Protein AF-F7PMN8-F1 (afdb_monomer_lite)

Secondary structure (DSSP, 8-state):
--BPPPPPTT--SEETTEEEEEEEESEEEEE-TTSSEEEEEEE-TTS-EEEEEEETTSBS---EE-SS-TT--B-HHHHHHHHHHHHTT--TTT---TT--GGGGSPPTTEEEEEEEE-SSEEEEEEEETTS-TTS-EEEEEEE-SS-TT--EEEEE-S-TTS-PPEEEE-PPTT--HHHHHHHHHHHHHHHHH-GGGGT----S---HHHHHSSSPPPPPPPP--------PPP-

Structure (mmCIF, N/CA/C/O backbone):
data_AF-F7PMN8-F1
#
_entry.id   AF-F7PMN8-F1
#
loop_
_atom_site.group_PDB
_atom_site.id
_atom_site.type_symbol
_atom_site.label_atom_id
_atom_site.label_alt_id
_atom_site.label_comp_id
_atom_site.label_asym_id
_atom_site.label_entity_id
_atom_site.label_seq_id
_atom_site.pdbx_PDB_ins_code
_atom_site.Cartn_x
_atom_site.Cartn_y
_atom_site.Cartn_z
_atom_site.occupancy
_atom_site.B_iso_or_equiv
_atom_site.auth_seq_id
_atom_site.auth_comp_id
_atom_site.auth_asym_id
_atom_site.auth_atom_id
_atom_site.pdbx_PDB_model_num
ATOM 1 N N . MET A 1 1 ? 2.999 -7.582 20.200 1.00 51.78 1 MET A N 1
ATOM 2 C CA . MET A 1 1 ? 2.271 -8.620 19.439 1.00 51.78 1 MET A CA 1
ATOM 3 C C . MET A 1 1 ? 0.820 -8.474 19.858 1.00 51.78 1 MET A C 1
ATOM 5 O O . MET A 1 1 ? 0.599 -8.457 21.060 1.00 51.78 1 MET A O 1
ATOM 9 N N . GLY A 1 2 ? -0.096 -8.203 18.925 1.00 63.88 2 GLY A N 1
ATOM 10 C CA . GLY A 1 2 ? -1.520 -8.060 19.254 1.00 63.88 2 GLY A CA 1
ATOM 11 C C . GLY A 1 2 ? -2.169 -9.431 19.427 1.00 63.88 2 GLY A C 1
ATOM 12 O O . GLY A 1 2 ? -1.714 -10.390 18.800 1.00 63.88 2 GLY A O 1
ATOM 13 N N . ILE A 1 3 ? -3.178 -9.517 20.287 1.00 78.00 3 ILE A N 1
ATOM 14 C CA . ILE A 1 3 ? -4.014 -10.708 20.469 1.00 78.00 3 ILE A CA 1
ATOM 15 C C . ILE A 1 3 ? -5.422 -10.434 19.931 1.00 78.00 3 ILE A C 1
ATOM 17 O O . ILE A 1 3 ? -5.848 -9.280 19.840 1.00 78.00 3 ILE A O 1
ATOM 21 N N . THR A 1 4 ? -6.132 -11.494 19.547 1.00 82.44 4 THR A N 1
ATOM 22 C CA . THR A 1 4 ? -7.543 -11.409 19.157 1.00 82.44 4 THR A CA 1
ATOM 23 C C . THR A 1 4 ? -8.375 -11.064 20.396 1.00 82.44 4 THR A C 1
ATOM 25 O O . THR A 1 4 ? -8.345 -11.839 21.356 1.00 82.44 4 THR A O 1
ATOM 28 N N . PRO A 1 5 ? -9.085 -9.924 20.416 1.00 83.69 5 PRO A N 1
ATOM 29 C CA . PRO A 1 5 ? -9.902 -9.549 21.562 1.00 83.69 5 PRO A CA 1
ATOM 30 C C . PRO A 1 5 ? -11.183 -10.383 21.653 1.00 83.69 5 PRO A C 1
ATOM 32 O O . PRO A 1 5 ? -11.647 -10.946 20.659 1.00 83.69 5 PRO A O 1
ATOM 35 N N . GLU A 1 6 ? -11.798 -10.406 22.837 1.00 86.62 6 GLU A N 1
ATOM 36 C CA . GLU A 1 6 ? -13.203 -10.803 22.958 1.00 86.62 6 GLU A CA 1
ATOM 37 C C . GLU A 1 6 ? -14.082 -9.764 22.248 1.00 86.62 6 GLU A C 1
ATOM 39 O O . GLU A 1 6 ? -13.878 -8.563 22.402 1.00 86.62 6 GLU A O 1
ATOM 44 N N . LEU A 1 7 ? -15.040 -10.210 21.432 1.00 87.44 7 LEU A N 1
ATOM 45 C CA . LEU A 1 7 ? -15.885 -9.296 20.662 1.00 87.44 7 LEU A CA 1
ATOM 46 C C . LEU A 1 7 ? -16.913 -8.612 21.582 1.00 87.44 7 LEU A C 1
ATOM 48 O O . LEU A 1 7 ? -17.674 -9.327 22.242 1.00 87.44 7 LEU A O 1
ATOM 52 N N . PRO A 1 8 ? -17.011 -7.268 21.583 1.00 88.19 8 PRO A N 1
ATOM 53 C CA . PRO A 1 8 ? -18.080 -6.560 22.275 1.00 88.19 8 PRO A CA 1
ATOM 54 C C . PRO A 1 8 ? -19.470 -6.991 21.792 1.00 88.19 8 PRO A C 1
ATOM 56 O O . PRO A 1 8 ? -19.673 -7.349 20.621 1.00 88.19 8 PRO A O 1
ATOM 59 N N . GLU A 1 9 ? -20.458 -6.930 22.685 1.00 88.31 9 GLU A N 1
ATOM 60 C CA . GLU A 1 9 ? -21.844 -7.228 22.329 1.00 88.31 9 GLU A CA 1
ATOM 61 C C . GLU A 1 9 ? -22.340 -6.265 21.236 1.00 88.31 9 GLU A C 1
ATOM 63 O O . GLU A 1 9 ? -22.118 -5.058 21.288 1.00 88.31 9 GLU A O 1
ATOM 68 N N . GLY A 1 10 ? -23.020 -6.801 20.219 1.00 87.25 10 GLY A N 1
ATOM 69 C CA . GLY A 1 10 ? -23.523 -5.998 19.101 1.00 87.25 10 GLY A CA 1
ATOM 70 C C . GLY A 1 10 ? -22.489 -5.677 18.018 1.00 87.25 10 GLY A C 1
ATOM 71 O O . GLY A 1 10 ? -22.802 -4.903 17.112 1.00 87.25 10 GLY A O 1
ATOM 72 N N . THR A 1 11 ? -21.298 -6.290 18.060 1.00 90.69 11 THR A N 1
ATOM 73 C CA . THR A 1 11 ? -20.305 -6.196 16.978 1.00 90.69 11 THR A CA 1
ATOM 74 C C . THR A 1 11 ? -20.947 -6.540 15.619 1.00 90.69 11 THR A C 1
ATOM 76 O O . THR A 1 11 ? -21.466 -7.650 15.438 1.00 90.69 11 THR A O 1
ATOM 79 N N . PRO A 1 12 ? -20.948 -5.607 14.648 1.00 94.25 12 PRO A N 1
ATOM 80 C CA . PRO A 1 12 ? -21.628 -5.810 13.376 1.00 94.25 12 PRO A CA 1
ATOM 81 C C . PRO A 1 12 ? -20.874 -6.810 12.498 1.00 94.25 12 PRO A C 1
ATOM 83 O O . PRO A 1 12 ? -19.664 -6.706 12.320 1.00 94.25 12 PRO A O 1
ATOM 86 N N . HIS A 1 13 ? -21.608 -7.743 11.889 1.00 94.50 13 HIS A N 1
ATOM 87 C CA . HIS A 1 13 ? -21.035 -8.675 10.911 1.00 94.50 13 HIS A CA 1
ATOM 88 C C . HIS A 1 13 ? -20.749 -8.010 9.558 1.00 94.50 13 HIS A C 1
ATOM 90 O O . HIS A 1 13 ? -19.922 -8.499 8.800 1.00 94.50 13 HIS A O 1
ATOM 96 N N . GLU A 1 14 ? -21.412 -6.895 9.257 1.00 95.94 14 GLU A N 1
ATOM 97 C CA . GLU A 1 14 ? -21.221 -6.140 8.023 1.00 95.94 14 GLU A CA 1
ATOM 98 C C . GLU A 1 14 ? -21.335 -4.640 8.311 1.00 95.94 14 GLU A C 1
ATOM 100 O O . GLU A 1 14 ? -22.211 -4.205 9.068 1.00 95.94 14 GLU A O 1
ATOM 105 N N . VAL A 1 15 ? -20.452 -3.841 7.714 1.00 96.44 15 VAL A N 1
ATOM 106 C CA . VAL A 1 15 ? -20.464 -2.378 7.816 1.00 96.44 15 VAL A CA 1
ATOM 107 C C . VAL A 1 15 ? -20.091 -1.807 6.458 1.00 96.44 15 VAL A C 1
ATOM 109 O O . VAL A 1 15 ? -18.943 -1.910 6.084 1.00 96.44 15 VAL A O 1
ATOM 112 N N . GLY A 1 16 ? -21.011 -1.188 5.714 1.00 91.69 16 GLY A N 1
ATOM 113 C CA . GLY A 1 16 ? -20.658 -0.379 4.532 1.00 91.69 16 GLY A CA 1
ATOM 114 C C . GLY A 1 16 ? -19.785 -1.075 3.471 1.00 91.69 16 GLY A C 1
ATOM 115 O O . GLY A 1 16 ? -18.852 -0.453 2.977 1.00 91.69 16 GLY A O 1
ATOM 116 N N . GLY A 1 17 ? -20.055 -2.347 3.152 1.00 93.69 17 GLY A N 1
ATOM 117 C CA . GLY A 1 17 ? -19.249 -3.147 2.211 1.00 93.69 17 GLY A CA 1
ATOM 118 C C . GLY A 1 17 ? -18.074 -3.897 2.851 1.00 93.69 17 GLY A C 1
ATOM 119 O O . GLY A 1 17 ? -17.397 -4.670 2.183 1.00 93.69 17 GLY A O 1
ATOM 120 N N . TRP A 1 18 ? -17.840 -3.709 4.149 1.00 96.62 18 TRP A N 1
ATOM 121 C CA . TRP A 1 18 ? -16.859 -4.459 4.925 1.00 96.62 18 TRP A CA 1
ATOM 122 C C . TRP A 1 18 ? -17.524 -5.660 5.602 1.00 96.62 18 TRP A C 1
ATOM 124 O O . TRP A 1 18 ? -18.511 -5.492 6.321 1.00 96.62 18 TRP A O 1
ATOM 134 N N . SER A 1 19 ? -16.966 -6.856 5.426 1.00 96.31 19 SER A N 1
ATOM 135 C CA . SER A 1 19 ? -17.491 -8.112 5.979 1.00 96.31 19 SER A CA 1
ATOM 136 C C . SER A 1 19 ? -16.603 -8.645 7.097 1.00 96.31 19 SER A C 1
ATOM 138 O O . SER A 1 19 ? -15.397 -8.798 6.909 1.00 96.31 19 SER A O 1
ATOM 140 N N . PHE A 1 20 ? -17.194 -8.939 8.254 1.00 94.31 20 PHE A N 1
ATOM 141 C CA . PHE A 1 20 ? -16.493 -9.495 9.409 1.00 94.31 20 PHE A CA 1
ATOM 142 C C . PHE A 1 20 ? -16.024 -10.925 9.134 1.00 94.31 20 PHE A C 1
ATOM 144 O O . PHE A 1 20 ? -16.803 -11.757 8.663 1.00 94.31 20 PHE A O 1
ATOM 151 N N . ASP A 1 21 ? -14.775 -11.219 9.482 1.00 91.25 21 ASP A N 1
ATOM 152 C CA . ASP A 1 21 ? -14.231 -12.571 9.465 1.00 91.25 21 ASP A CA 1
ATOM 153 C C . ASP A 1 21 ? -14.143 -13.116 10.899 1.00 91.25 21 ASP A C 1
ATOM 155 O O . ASP A 1 21 ? -13.363 -12.598 11.705 1.00 91.25 21 ASP A O 1
ATOM 159 N N . PRO A 1 22 ? -14.949 -14.135 11.250 1.00 80.69 22 PRO A N 1
ATOM 160 C CA . PRO A 1 22 ? -14.934 -14.722 12.582 1.00 80.69 22 PRO A CA 1
ATOM 161 C C . PRO A 1 22 ? -13.750 -15.671 12.803 1.00 80.69 22 PRO A C 1
ATOM 163 O O . PRO A 1 22 ? -13.545 -16.118 13.936 1.00 80.69 22 PRO A O 1
ATOM 166 N N . GLU A 1 23 ? -12.998 -16.035 11.758 1.00 80.25 23 GLU A N 1
ATOM 167 C CA . GLU A 1 23 ? -11.806 -16.858 11.930 1.00 80.25 23 GLU A CA 1
ATOM 168 C C . GLU A 1 23 ? -10.679 -16.037 12.576 1.00 80.25 23 GLU A C 1
ATOM 170 O O . GLU A 1 23 ? -10.496 -14.860 12.258 1.00 80.25 23 GLU A O 1
ATOM 175 N N . PRO A 1 24 ? -9.905 -16.632 13.502 1.00 60.66 24 PRO A N 1
ATOM 176 C CA . PRO A 1 24 ? -8.900 -15.900 14.254 1.00 60.66 24 PRO A CA 1
ATOM 177 C C . PRO A 1 24 ? -7.745 -15.470 13.345 1.00 60.66 24 PRO A C 1
ATOM 179 O O . PRO A 1 24 ? -6.764 -16.187 13.143 1.00 60.66 24 PRO A O 1
ATOM 182 N N . TYR A 1 25 ? -7.839 -14.242 12.849 1.00 66.31 25 TYR A N 1
ATOM 183 C CA . TYR A 1 25 ? -6.681 -13.404 12.588 1.00 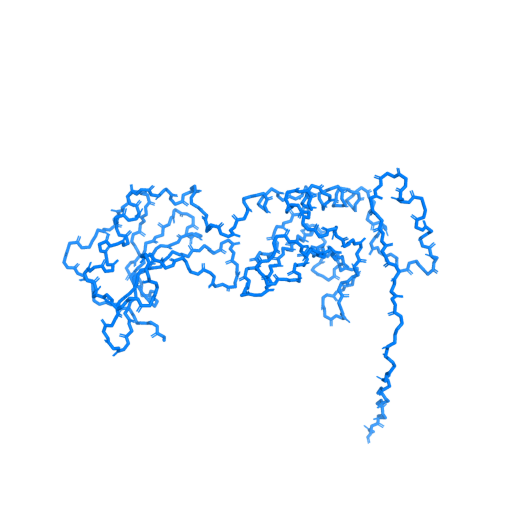66.31 25 TYR A CA 1
ATOM 184 C C . TYR A 1 25 ? -6.147 -12.915 13.944 1.00 66.31 25 TYR A C 1
ATOM 186 O O . TYR A 1 25 ? -6.864 -12.977 14.942 1.00 66.31 25 TYR A O 1
ATOM 194 N N . ASN A 1 26 ? -4.908 -12.427 14.037 1.00 77.88 26 ASN A N 1
ATOM 195 C CA . ASN A 1 26 ? -4.363 -11.858 15.285 1.00 77.88 26 ASN A CA 1
ATOM 196 C C . ASN A 1 26 ? -5.072 -10.539 15.695 1.00 77.88 26 ASN A C 1
ATOM 198 O O . ASN A 1 26 ? -4.393 -9.605 16.081 1.00 77.88 26 ASN A O 1
ATOM 202 N N . GLY A 1 27 ? -6.393 -10.427 15.559 1.00 86.06 27 GLY A N 1
ATOM 203 C CA . GLY A 1 27 ? -7.263 -9.274 15.770 1.00 86.06 27 GLY A CA 1
ATOM 204 C C . GLY A 1 27 ? -8.681 -9.602 15.271 1.00 86.06 27 GLY A C 1
ATOM 205 O O . GLY A 1 27 ? -8.873 -10.582 14.551 1.00 86.06 27 GLY A O 1
ATOM 206 N N . ALA A 1 28 ? -9.669 -8.794 15.644 1.00 91.44 28 ALA A N 1
ATOM 207 C CA . ALA A 1 28 ? -11.029 -8.867 15.108 1.00 91.44 28 ALA A CA 1
ATOM 208 C C . ALA A 1 28 ? -11.094 -8.056 13.806 1.00 91.44 28 ALA A C 1
ATOM 210 O O . ALA A 1 28 ? -10.846 -6.851 13.847 1.00 91.44 28 ALA A O 1
ATOM 211 N N . ALA A 1 29 ? -11.367 -8.696 12.666 1.00 93.38 29 ALA A N 1
ATOM 212 C CA . ALA A 1 29 ? -11.134 -8.097 11.352 1.00 93.38 29 ALA A CA 1
ATOM 213 C C . ALA A 1 29 ? -12.376 -8.070 10.453 1.00 93.38 29 ALA A C 1
ATOM 215 O O . ALA A 1 29 ? -13.156 -9.019 10.408 1.00 93.38 29 ALA A O 1
ATOM 216 N N . TRP A 1 30 ? -12.501 -6.995 9.678 1.00 95.25 30 TRP A N 1
ATOM 217 C CA . TRP A 1 30 ? -13.425 -6.863 8.560 1.00 95.25 30 TRP A CA 1
ATOM 218 C C . TRP A 1 30 ? -12.644 -6.666 7.273 1.00 95.25 30 TRP A C 1
ATOM 220 O O . TRP A 1 30 ? -11.657 -5.931 7.252 1.00 95.25 30 TRP A O 1
ATOM 230 N N . PHE A 1 31 ? -13.117 -7.270 6.193 1.00 94.75 31 PHE A N 1
ATOM 231 C CA . PHE A 1 31 ? -12.465 -7.263 4.891 1.00 94.75 31 PHE A CA 1
ATOM 232 C C . PHE A 1 31 ? -13.364 -6.633 3.832 1.00 94.75 31 PHE A C 1
ATOM 234 O O . PHE A 1 31 ? -14.584 -6.784 3.884 1.00 94.75 31 PHE A O 1
ATOM 241 N N . GLY A 1 32 ? -12.749 -5.969 2.855 1.00 93.75 32 GLY A N 1
ATOM 242 C CA . GLY A 1 32 ? -13.411 -5.716 1.575 1.00 93.75 32 GLY A CA 1
ATOM 243 C C . GLY A 1 32 ? -13.620 -7.014 0.787 1.00 93.75 32 GLY A C 1
ATOM 244 O O . GLY A 1 32 ? -13.016 -8.042 1.105 1.00 93.75 32 GLY A O 1
ATOM 245 N N . ASP A 1 33 ? -14.428 -6.960 -0.271 1.00 91.56 33 ASP A N 1
ATOM 246 C CA . ASP A 1 33 ? -14.829 -8.134 -1.066 1.00 91.56 33 ASP A CA 1
ATOM 247 C C . ASP A 1 33 ? -13.652 -8.957 -1.612 1.00 91.56 33 ASP A C 1
ATOM 249 O O . ASP A 1 33 ? -13.671 -10.188 -1.595 1.00 91.56 33 ASP A O 1
ATOM 253 N N . ASP A 1 34 ? -12.593 -8.288 -2.070 1.00 87.94 34 ASP A N 1
ATOM 254 C CA . ASP A 1 34 ? -11.389 -8.943 -2.593 1.00 87.94 34 ASP A CA 1
ATOM 255 C C . ASP A 1 34 ? -10.366 -9.323 -1.508 1.00 87.94 34 ASP A C 1
ATOM 257 O O . ASP A 1 34 ? -9.311 -9.880 -1.820 1.00 87.94 34 ASP A O 1
ATOM 261 N N . ARG A 1 35 ? -10.681 -9.012 -0.243 1.00 89.44 35 ARG A N 1
ATOM 262 C CA . ARG A 1 35 ? -9.867 -9.216 0.963 1.00 89.44 35 ARG A CA 1
ATOM 263 C C . ARG A 1 35 ? -8.495 -8.542 0.959 1.00 89.44 35 ARG A C 1
ATOM 265 O O . ARG A 1 35 ? -7.713 -8.773 1.876 1.00 89.44 35 ARG A O 1
ATOM 272 N N . ARG A 1 36 ? -8.203 -7.673 -0.014 1.00 86.62 36 ARG A N 1
ATOM 273 C CA . ARG A 1 36 ? -6.921 -6.955 -0.100 1.00 86.62 36 ARG A CA 1
ATOM 274 C C . ARG A 1 36 ? -6.862 -5.747 0.823 1.00 86.62 36 ARG A C 1
ATOM 276 O O . ARG A 1 36 ? -5.783 -5.214 1.050 1.00 86.62 36 ARG A O 1
ATOM 283 N N . VAL A 1 37 ? -7.997 -5.301 1.346 1.00 89.75 37 VAL A N 1
ATOM 284 C CA . VAL A 1 37 ? -8.071 -4.281 2.391 1.00 89.75 37 VAL A CA 1
ATOM 285 C C . VAL A 1 37 ? -8.820 -4.834 3.591 1.00 89.75 37 VAL A C 1
ATOM 287 O O . VAL A 1 37 ? -9.796 -5.574 3.440 1.00 89.75 37 VAL A O 1
ATOM 290 N N . SER A 1 38 ? -8.373 -4.465 4.788 1.00 92.25 38 SER A N 1
ATOM 291 C CA . SER A 1 38 ? -9.045 -4.872 6.021 1.00 92.25 38 SER A CA 1
ATOM 292 C C . SER A 1 38 ? -8.960 -3.803 7.095 1.00 92.25 38 SER A C 1
ATOM 294 O O . SER A 1 38 ? -7.936 -3.129 7.205 1.00 92.25 38 SER A O 1
ATOM 296 N N . VAL A 1 39 ? -9.986 -3.702 7.929 1.00 93.50 39 VAL A N 1
ATOM 297 C CA . VAL A 1 39 ? -9.927 -2.996 9.211 1.00 93.50 39 VAL A CA 1
ATOM 298 C C . VAL A 1 39 ? -9.861 -4.050 10.300 1.00 93.50 39 VAL A C 1
ATOM 300 O O . VAL A 1 39 ? -10.705 -4.938 10.328 1.00 93.50 39 VAL A O 1
ATOM 303 N N . ALA A 1 40 ? -8.885 -3.974 11.198 1.00 92.38 40 ALA A N 1
ATOM 304 C CA . ALA A 1 40 ? -8.791 -4.900 12.315 1.00 92.38 40 ALA A CA 1
ATOM 305 C C . ALA A 1 40 ? -8.555 -4.185 13.644 1.00 92.38 40 ALA A C 1
ATOM 307 O O . ALA A 1 40 ? -7.789 -3.221 13.727 1.00 92.38 40 ALA A O 1
ATOM 308 N N . VAL A 1 41 ? -9.221 -4.687 14.678 1.00 91.94 41 VAL A N 1
ATOM 309 C CA . VAL A 1 41 ? -9.079 -4.258 16.067 1.00 91.94 41 VAL A CA 1
ATOM 310 C C . VAL A 1 41 ? -8.223 -5.272 16.810 1.00 91.94 41 VAL A C 1
ATOM 312 O O . VAL A 1 41 ? -8.419 -6.482 16.703 1.00 91.94 41 VAL A O 1
ATOM 315 N N . PHE A 1 42 ? -7.263 -4.764 17.567 1.00 89.88 42 PHE A N 1
ATOM 316 C CA . PHE A 1 42 ? -6.305 -5.549 18.330 1.00 89.88 42 PHE A CA 1
ATOM 317 C C . PHE A 1 42 ? -6.327 -5.088 19.775 1.00 89.88 42 PHE A C 1
ATOM 319 O O . PHE A 1 42 ? -6.555 -3.906 20.031 1.00 89.88 42 PHE A O 1
ATOM 326 N N . THR A 1 43 ? -5.966 -5.989 20.680 1.00 88.81 43 THR A N 1
ATOM 327 C CA . THR A 1 43 ? -5.546 -5.624 22.034 1.00 88.81 43 THR A CA 1
ATOM 328 C C . THR A 1 43 ? -4.092 -6.013 22.262 1.00 88.81 43 THR A C 1
ATOM 330 O O . THR A 1 43 ? -3.570 -6.967 21.666 1.00 88.81 43 THR A O 1
ATOM 333 N N . SER A 1 44 ? -3.398 -5.242 23.087 1.00 83.81 44 SER A N 1
ATOM 334 C CA . SER A 1 44 ? -2.097 -5.593 23.648 1.00 83.81 44 SER A CA 1
ATOM 335 C C . SER A 1 44 ? -2.248 -6.261 25.014 1.00 83.81 44 SER A C 1
ATOM 337 O O . SER A 1 44 ? -3.337 -6.410 25.553 1.00 83.81 44 SER A O 1
ATOM 339 N N . LEU A 1 45 ? -1.121 -6.731 25.554 1.00 82.81 45 LEU A N 1
ATOM 340 C CA . LEU A 1 45 ? -1.066 -7.446 26.833 1.00 82.81 45 LEU A CA 1
ATOM 341 C C . LEU A 1 45 ? -1.327 -6.551 28.055 1.00 82.81 45 LEU A C 1
ATOM 343 O O . LEU A 1 45 ? -1.467 -7.066 29.158 1.00 82.81 45 LEU A O 1
ATOM 347 N N . ASP A 1 46 ? -1.313 -5.236 27.867 1.00 83.88 46 ASP A N 1
ATOM 348 C CA . ASP A 1 46 ? -1.605 -4.205 28.866 1.00 83.88 46 ASP A CA 1
ATOM 349 C C . ASP A 1 46 ? -3.043 -3.672 28.741 1.00 83.88 46 ASP A C 1
ATOM 351 O O . ASP A 1 46 ? -3.337 -2.590 29.236 1.00 83.88 46 ASP A O 1
ATOM 355 N N . ASP A 1 47 ? -3.921 -4.424 28.068 1.00 81.62 47 ASP A N 1
ATOM 356 C CA . ASP A 1 47 ? -5.328 -4.094 27.809 1.00 81.62 47 ASP A CA 1
ATOM 357 C C . ASP A 1 47 ? -5.559 -2.823 26.970 1.00 81.62 47 ASP A C 1
ATOM 359 O O . ASP A 1 47 ? -6.700 -2.396 26.792 1.00 81.62 47 ASP A O 1
ATOM 363 N N . THR A 1 48 ? -4.507 -2.256 26.369 1.00 86.69 48 THR A N 1
ATOM 364 C CA . THR A 1 48 ? -4.667 -1.192 25.372 1.00 86.69 48 THR A CA 1
ATOM 365 C C . THR A 1 48 ? -5.200 -1.780 24.069 1.00 86.69 48 THR A C 1
ATOM 367 O O . THR A 1 48 ? -4.745 -2.831 23.608 1.00 86.69 48 THR A O 1
ATOM 370 N N . ALA A 1 49 ? -6.152 -1.102 23.438 1.00 90.19 49 ALA A N 1
ATOM 371 C CA . ALA A 1 49 ? -6.692 -1.495 22.148 1.00 90.19 49 ALA A CA 1
ATOM 372 C C . ALA A 1 49 ? -6.306 -0.507 21.045 1.00 90.19 49 ALA A C 1
ATOM 374 O O . ALA A 1 49 ? -5.979 0.649 21.289 1.00 90.19 49 ALA A O 1
ATOM 375 N N . PHE A 1 50 ? -6.336 -0.962 19.796 1.00 89.44 50 PHE A N 1
ATOM 376 C CA . PHE A 1 50 ? -6.190 -0.083 18.638 1.00 89.44 50 PHE A CA 1
ATOM 377 C C . PHE A 1 50 ? -6.877 -0.676 17.415 1.00 89.44 50 PHE A C 1
ATOM 379 O O . PHE A 1 50 ? -6.853 -1.888 17.191 1.00 89.44 50 PHE A O 1
ATOM 386 N N . ALA A 1 51 ? -7.435 0.198 16.581 1.00 91.06 51 ALA A N 1
ATOM 387 C CA . ALA A 1 51 ? -7.973 -0.165 15.279 1.00 91.06 51 ALA A CA 1
ATOM 388 C C . ALA A 1 51 ? -7.000 0.252 14.170 1.00 91.06 51 ALA A C 1
ATOM 390 O O . ALA A 1 51 ? -6.418 1.340 14.197 1.00 91.06 51 ALA A O 1
ATOM 391 N N . LYS A 1 52 ? -6.793 -0.634 13.197 1.00 90.38 52 LYS A N 1
ATOM 392 C CA . LYS A 1 52 ? -5.840 -0.459 12.099 1.00 90.38 52 LYS A CA 1
ATOM 393 C C . LYS A 1 52 ? -6.476 -0.809 10.769 1.00 90.38 52 LYS A C 1
ATOM 395 O O . LYS A 1 52 ? -7.174 -1.811 10.675 1.00 90.38 52 LYS A O 1
ATOM 400 N N . VAL A 1 53 ? -6.153 -0.039 9.738 1.00 90.25 53 VAL A N 1
ATOM 401 C CA . VAL A 1 53 ? -6.470 -0.370 8.347 1.00 90.25 53 VAL A CA 1
ATOM 402 C C . VAL A 1 53 ? -5.227 -0.938 7.668 1.00 90.25 53 VAL A C 1
ATOM 404 O O . VAL A 1 53 ? -4.138 -0.368 7.778 1.00 90.25 53 VAL A O 1
ATOM 407 N N . PHE A 1 54 ? -5.394 -2.058 6.975 1.00 87.12 54 PHE A N 1
ATOM 408 C CA . PHE A 1 54 ? -4.369 -2.759 6.210 1.00 87.12 54 PHE A CA 1
ATOM 409 C C . PHE A 1 54 ? -4.694 -2.682 4.722 1.00 87.12 54 PHE A C 1
ATOM 411 O O . PHE A 1 54 ? -5.856 -2.782 4.332 1.00 87.12 54 PHE A O 1
ATOM 418 N N . ASP A 1 55 ? -3.647 -2.541 3.911 1.00 86.50 55 ASP A N 1
ATOM 419 C CA . ASP A 1 55 ? -3.702 -2.574 2.451 1.00 86.50 55 ASP A CA 1
ATOM 420 C C . ASP A 1 55 ? -2.700 -3.616 1.938 1.00 86.50 55 ASP A C 1
ATOM 422 O O . ASP A 1 55 ? -1.511 -3.335 1.791 1.00 86.50 55 ASP A O 1
ATOM 426 N N . GLU A 1 56 ? -3.156 -4.840 1.688 1.00 81.56 56 GLU A N 1
ATOM 427 C CA . GLU A 1 56 ? -2.319 -5.946 1.211 1.00 81.56 56 GLU A CA 1
ATOM 428 C C . GLU A 1 56 ? -1.825 -5.755 -0.227 1.00 81.56 56 GLU A C 1
ATOM 430 O O . GLU A 1 56 ? -0.904 -6.452 -0.660 1.00 81.56 56 GLU A O 1
ATOM 435 N N . ARG A 1 57 ? -2.353 -4.769 -0.968 1.00 80.12 57 ARG A N 1
ATOM 436 C CA . ARG A 1 57 ? -1.765 -4.372 -2.260 1.00 80.12 57 ARG A CA 1
ATOM 437 C C . ARG A 1 57 ? -0.360 -3.791 -2.072 1.00 80.12 57 ARG A C 1
ATOM 439 O O . ARG A 1 57 ? 0.376 -3.651 -3.051 1.00 80.12 57 ARG A O 1
ATOM 446 N N . VAL A 1 58 ? 0.012 -3.450 -0.833 1.00 77.25 58 VAL A N 1
ATOM 447 C CA . VAL A 1 58 ? 1.271 -2.803 -0.480 1.00 77.25 58 VAL A CA 1
ATOM 448 C C . VAL A 1 58 ? 1.944 -3.509 0.700 1.00 77.25 58 VAL A C 1
ATOM 450 O O . VAL A 1 58 ? 1.473 -3.550 1.830 1.00 77.25 58 VAL A O 1
ATOM 453 N N . SER A 1 59 ? 3.120 -4.057 0.438 1.00 71.25 59 SER A N 1
ATOM 454 C CA . SER A 1 59 ? 3.989 -4.699 1.424 1.00 71.25 59 SER A CA 1
ATOM 455 C C . SER A 1 59 ? 4.794 -3.684 2.253 1.00 71.25 59 SER A C 1
ATOM 457 O O . SER A 1 59 ? 4.968 -2.533 1.859 1.00 71.25 59 SER A O 1
ATOM 459 N N . GLY A 1 60 ? 5.328 -4.109 3.402 1.00 60.06 60 GLY A N 1
ATOM 460 C CA . GLY A 1 60 ? 6.173 -3.262 4.263 1.00 60.06 60 GLY A CA 1
ATOM 461 C C . GLY A 1 60 ? 5.463 -2.648 5.474 1.00 60.06 60 GLY A C 1
ATOM 462 O O . GLY A 1 60 ? 6.099 -1.964 6.273 1.00 60.06 60 GLY A O 1
ATOM 463 N N . GLY A 1 61 ? 4.188 -2.994 5.683 1.00 56.66 61 GLY A N 1
ATOM 464 C CA . GLY A 1 61 ? 3.547 -2.873 6.992 1.00 56.66 61 GLY A CA 1
ATOM 465 C C . GLY A 1 61 ? 3.115 -1.460 7.367 1.00 56.66 61 GLY A C 1
ATOM 466 O O . GLY A 1 61 ? 3.223 -1.085 8.532 1.00 56.66 61 GLY A O 1
ATOM 467 N N . TYR A 1 62 ? 2.592 -0.683 6.418 1.00 58.97 62 TYR A N 1
ATOM 468 C CA . TYR A 1 62 ? 1.879 0.537 6.784 1.00 58.97 62 TYR A CA 1
ATOM 469 C C . TYR A 1 62 ? 0.437 0.232 7.130 1.00 58.97 62 TYR A C 1
ATOM 471 O O . TYR A 1 62 ? -0.462 0.246 6.295 1.00 58.97 62 TYR A O 1
ATOM 479 N N . THR A 1 63 ? 0.255 -0.051 8.411 1.00 72.00 63 THR A N 1
ATOM 480 C CA . THR A 1 63 ? -1.044 -0.000 9.057 1.00 72.00 63 THR A CA 1
ATOM 481 C C . THR A 1 63 ? -1.416 1.459 9.271 1.00 72.00 63 THR A C 1
ATOM 483 O O . THR A 1 63 ? -0.652 2.191 9.906 1.00 72.00 63 THR A O 1
ATOM 486 N N . TYR A 1 64 ? -2.578 1.882 8.787 1.00 76.69 64 TYR A N 1
ATOM 487 C CA . TYR A 1 64 ? -3.136 3.176 9.161 1.00 76.69 64 TYR A CA 1
ATOM 488 C C . TYR A 1 64 ? -3.825 3.014 10.517 1.00 76.69 64 TYR A C 1
ATOM 490 O O . TYR A 1 64 ? -4.833 2.316 10.612 1.00 76.69 64 TYR A O 1
ATOM 498 N N . ILE A 1 65 ? -3.242 3.578 11.576 1.00 81.38 65 ILE A N 1
ATOM 499 C CA . ILE A 1 65 ? -3.853 3.556 12.911 1.00 81.38 65 ILE A CA 1
ATOM 500 C C . ILE A 1 65 ? -5.017 4.546 12.906 1.00 81.38 65 ILE A C 1
ATOM 502 O O . ILE A 1 65 ? -4.849 5.701 12.518 1.00 81.38 65 ILE A O 1
ATOM 506 N N . LEU A 1 66 ? -6.195 4.080 13.312 1.00 81.81 66 LEU A N 1
ATOM 507 C CA . LEU A 1 66 ? -7.388 4.908 13.410 1.00 81.81 66 LEU A CA 1
ATOM 508 C C . LEU A 1 66 ? -7.362 5.704 14.717 1.00 81.81 66 LEU A C 1
ATOM 510 O O . LEU A 1 66 ? -7.427 5.128 15.801 1.00 81.81 66 LEU A O 1
ATOM 514 N N . GLY A 1 67 ? -7.291 7.029 14.607 1.00 73.06 67 GLY A N 1
ATOM 515 C CA . GLY A 1 67 ? -7.235 7.948 15.744 1.00 73.06 67 GLY A CA 1
ATOM 516 C C . GLY A 1 67 ? -6.408 9.191 15.426 1.00 73.06 67 GLY A C 1
ATOM 517 O O . GLY A 1 67 ? -5.709 9.235 14.416 1.00 73.06 67 GLY A O 1
ATOM 518 N N . GLU A 1 68 ? -6.511 10.214 16.273 1.00 64.44 68 GLU A N 1
ATOM 519 C CA . GLU A 1 68 ? -5.723 11.447 16.126 1.00 64.44 68 GLU A CA 1
ATOM 520 C C . GLU A 1 68 ? -4.295 11.286 16.664 1.00 64.44 68 GLU A C 1
ATOM 522 O O . GLU A 1 68 ? -3.369 11.899 16.134 1.00 64.44 68 GLU A O 1
ATOM 527 N N . ASP A 1 69 ? -4.112 10.423 17.667 1.00 73.62 69 ASP A N 1
ATOM 528 C CA . ASP A 1 69 ? -2.830 10.141 18.303 1.00 73.62 69 ASP A CA 1
ATOM 529 C C . ASP A 1 69 ? -2.595 8.617 18.377 1.00 73.62 69 ASP A C 1
ATOM 531 O O . ASP A 1 69 ? -3.336 7.915 19.069 1.00 73.62 69 ASP A O 1
ATOM 535 N N . PRO A 1 70 ? -1.601 8.069 17.651 1.00 66.44 70 PRO A N 1
ATOM 536 C CA . PRO A 1 70 ? -1.287 6.641 17.677 1.00 66.44 70 PRO A CA 1
ATOM 537 C C . PRO A 1 70 ? -0.643 6.176 18.992 1.00 66.44 70 PRO A C 1
ATOM 539 O O . PRO A 1 70 ? -0.512 4.966 19.186 1.00 66.44 70 PRO A O 1
ATOM 542 N N . GLU A 1 71 ? -0.212 7.100 19.856 1.00 71.06 71 GLU A N 1
ATOM 543 C CA . GLU A 1 71 ? 0.316 6.810 21.196 1.00 71.06 71 GLU A CA 1
ATOM 544 C C . GLU A 1 71 ? -0.775 6.874 22.274 1.00 71.06 71 GLU A C 1
ATOM 546 O O . GLU A 1 71 ? -0.521 6.518 23.424 1.00 71.06 71 GLU A O 1
ATOM 551 N N . GLN A 1 72 ? -1.991 7.299 21.917 1.00 77.75 72 GLN A N 1
ATOM 552 C CA . GLN A 1 72 ? -3.104 7.333 22.851 1.00 77.75 72 GLN A CA 1
ATOM 553 C C . GLN A 1 72 ? -3.541 5.911 23.212 1.00 77.75 72 GLN A C 1
ATOM 555 O O . GLN A 1 72 ? -3.989 5.140 22.361 1.00 77.75 72 GLN A O 1
ATOM 560 N N . GLU A 1 73 ? -3.468 5.597 24.502 1.00 81.38 73 GLU A N 1
ATOM 561 C CA . GLU A 1 73 ? -4.080 4.400 25.068 1.00 81.38 73 GLU A CA 1
ATOM 562 C C . GLU A 1 73 ? -5.608 4.550 25.019 1.00 81.38 73 GLU A C 1
ATOM 564 O O . GLU A 1 73 ? -6.166 5.486 25.598 1.00 81.38 73 GLU A O 1
ATOM 569 N N . ILE A 1 74 ? -6.278 3.648 24.299 1.00 88.81 74 ILE A N 1
ATOM 570 C CA . ILE A 1 74 ? -7.742 3.579 24.219 1.00 88.81 74 ILE A CA 1
ATOM 571 C C . ILE A 1 74 ? -8.224 2.196 24.643 1.00 88.81 74 ILE A C 1
ATOM 573 O O . ILE A 1 74 ? -7.498 1.206 24.504 1.00 88.81 74 ILE A O 1
ATOM 577 N N . ASP A 1 75 ? -9.451 2.129 25.152 1.00 91.44 75 ASP A N 1
ATOM 578 C CA . ASP A 1 75 ? -10.080 0.861 25.502 1.00 91.44 75 ASP A CA 1
ATOM 579 C C . ASP A 1 75 ? -10.655 0.137 24.273 1.00 91.44 75 ASP A C 1
ATOM 581 O O . ASP A 1 75 ? -10.682 0.648 23.146 1.00 91.44 75 ASP A O 1
ATOM 585 N N . LEU A 1 76 ? -11.072 -1.111 24.493 1.00 90.94 76 LEU A N 1
ATOM 586 C CA . LEU A 1 76 ? -11.563 -1.983 23.436 1.00 90.94 76 LEU A CA 1
ATOM 587 C C . LEU A 1 76 ? -12.831 -1.449 22.767 1.00 90.94 76 LEU A C 1
ATOM 589 O O . LEU A 1 76 ? -12.917 -1.469 21.538 1.00 90.94 76 LEU A O 1
ATOM 593 N N . ASP A 1 77 ? -13.790 -0.964 23.551 1.00 91.69 77 ASP A N 1
ATOM 594 C CA . ASP A 1 77 ? -15.063 -0.467 23.030 1.00 91.69 77 ASP A CA 1
ATOM 595 C C . ASP A 1 77 ? -14.832 0.769 22.148 1.00 91.69 77 ASP A C 1
ATOM 597 O O . ASP A 1 77 ? -15.366 0.848 21.036 1.00 91.69 77 ASP A O 1
ATOM 601 N N . GLU A 1 78 ? -13.949 1.678 22.575 1.00 91.62 78 GLU A N 1
ATOM 602 C CA . GLU A 1 78 ? -13.534 2.842 21.790 1.00 91.62 78 GLU A CA 1
ATOM 603 C C . GLU A 1 78 ? -12.826 2.425 20.489 1.00 91.62 78 GLU A C 1
ATOM 605 O O . GLU A 1 78 ? -13.084 3.000 19.424 1.00 91.62 78 GLU A O 1
ATOM 610 N N . ALA A 1 79 ? -11.961 1.405 20.522 1.00 92.62 79 ALA A N 1
ATOM 611 C CA . ALA A 1 79 ? -11.296 0.904 19.318 1.00 92.62 79 ALA A CA 1
ATOM 612 C C . ALA A 1 79 ? -12.294 0.307 18.306 1.00 92.62 79 ALA A C 1
ATOM 614 O O . ALA A 1 79 ? -12.190 0.578 17.103 1.00 92.62 79 ALA A O 1
ATOM 615 N N . PHE A 1 80 ? -13.289 -0.455 18.775 1.00 93.69 80 PHE A N 1
ATOM 616 C CA . PHE A 1 80 ? -14.377 -0.962 17.932 1.00 93.69 80 PHE A CA 1
ATOM 617 C C . PHE A 1 80 ? -15.227 0.176 17.358 1.00 93.69 80 PHE A C 1
ATOM 619 O O . PHE A 1 80 ? -15.497 0.185 16.153 1.00 93.69 80 PHE A O 1
ATOM 626 N N . GLU A 1 81 ? -15.608 1.161 18.175 1.00 93.62 81 GLU A N 1
ATOM 627 C CA . GLU A 1 81 ? -16.376 2.322 17.718 1.00 93.62 81 GLU A CA 1
ATOM 628 C C . GLU A 1 81 ? -15.624 3.092 16.626 1.00 93.62 81 GLU A C 1
ATOM 630 O O . GLU A 1 81 ? -16.203 3.394 15.576 1.00 93.62 81 GLU A O 1
ATOM 635 N N . LYS A 1 82 ? -14.321 3.340 16.816 1.00 92.75 82 LYS A N 1
ATOM 636 C CA . LYS A 1 82 ? -13.465 3.991 15.812 1.00 92.75 82 LYS A CA 1
ATOM 637 C C . LYS A 1 82 ? -13.405 3.195 14.512 1.00 92.75 82 LYS A C 1
ATOM 639 O O . LYS A 1 82 ? -13.607 3.778 13.447 1.00 92.75 82 LYS A O 1
ATOM 644 N N . GLY A 1 83 ? -13.184 1.881 14.585 1.00 93.69 83 GLY A N 1
ATOM 645 C CA . GLY A 1 83 ? -13.170 1.001 13.412 1.00 93.69 83 GLY A CA 1
ATOM 646 C C . GLY A 1 83 ? -14.487 1.036 12.636 1.00 93.69 83 GLY A C 1
ATOM 647 O O . GLY A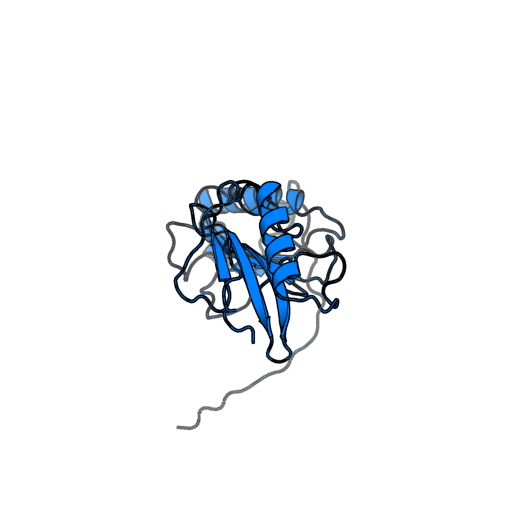 1 83 ? -14.502 1.297 11.432 1.00 93.69 83 GLY A O 1
ATOM 648 N N . VAL A 1 84 ? -15.609 0.852 13.334 1.00 94.69 84 VAL A N 1
ATOM 649 C CA . VAL A 1 84 ? -16.951 0.842 12.732 1.00 94.69 84 VAL A CA 1
ATOM 650 C C . VAL A 1 84 ? -17.331 2.211 12.166 1.00 94.69 84 VAL A C 1
ATOM 652 O O . VAL A 1 84 ? -17.885 2.292 11.069 1.00 94.69 84 VAL A O 1
ATOM 655 N N . SER A 1 85 ? -17.044 3.297 12.885 1.00 94.38 85 SER A N 1
ATOM 656 C CA . SER A 1 85 ? -17.304 4.665 12.420 1.00 94.38 85 SER A CA 1
ATOM 657 C C . SER A 1 85 ? -16.501 4.991 11.160 1.00 94.38 85 SER A C 1
ATOM 659 O O . SER A 1 85 ? -17.039 5.530 10.189 1.00 94.38 85 SER A O 1
ATOM 661 N N . TRP A 1 86 ? -15.233 4.578 11.129 1.00 94.81 86 TRP A N 1
ATOM 662 C CA . TRP A 1 86 ? -14.374 4.756 9.967 1.00 94.81 86 TRP A CA 1
ATOM 663 C C . TRP A 1 86 ? -14.896 3.984 8.746 1.00 94.81 86 TRP A C 1
ATOM 665 O O . TRP A 1 86 ? -15.070 4.583 7.684 1.00 94.81 86 TRP A O 1
ATOM 675 N N . MET A 1 87 ? -15.258 2.706 8.908 1.00 96.12 87 MET A N 1
ATOM 676 C CA . MET A 1 87 ? -15.811 1.873 7.826 1.00 96.12 87 MET A CA 1
ATOM 677 C C . MET A 1 87 ? -17.108 2.437 7.230 1.00 96.12 87 MET A C 1
ATOM 679 O O . MET A 1 87 ? -17.325 2.346 6.028 1.00 96.12 87 MET A O 1
ATOM 683 N N . LYS A 1 88 ? -17.958 3.098 8.028 1.00 95.88 88 LYS A N 1
ATOM 684 C CA . LYS A 1 88 ? -19.187 3.749 7.522 1.00 95.88 88 LYS A CA 1
ATOM 685 C C . LYS A 1 88 ? -18.925 4.889 6.535 1.00 95.88 88 LYS A C 1
ATOM 687 O O . LYS A 1 88 ? -19.845 5.297 5.831 1.00 95.88 88 LYS A O 1
ATOM 692 N N . THR A 1 89 ? -17.715 5.443 6.529 1.00 94.38 89 THR A N 1
ATOM 693 C CA . THR A 1 89 ? -17.349 6.611 5.712 1.00 94.38 89 THR A CA 1
ATOM 694 C C . THR A 1 89 ? -16.343 6.287 4.611 1.00 94.38 89 THR A C 1
ATOM 696 O O . THR A 1 89 ? -16.081 7.146 3.771 1.00 94.38 89 THR A O 1
ATOM 699 N N . HIS A 1 90 ? -15.815 5.061 4.579 1.00 94.25 90 HIS A N 1
ATOM 700 C CA . HIS A 1 90 ? -14.801 4.631 3.623 1.00 94.25 90 HIS A CA 1
ATOM 701 C C . HIS A 1 90 ? -15.249 3.356 2.922 1.00 94.25 90 HIS A C 1
ATOM 703 O O . HIS A 1 90 ? -15.477 2.334 3.557 1.00 94.25 90 HIS A O 1
ATOM 709 N N . ASP A 1 91 ? -15.340 3.428 1.601 1.00 92.94 91 ASP A N 1
ATOM 710 C CA . ASP A 1 91 ? -15.616 2.282 0.744 1.00 92.94 91 ASP A CA 1
ATOM 711 C C . ASP A 1 91 ? -14.337 1.436 0.579 1.00 92.94 91 ASP A C 1
ATOM 713 O O . ASP A 1 91 ? -13.305 1.999 0.183 1.00 92.94 91 ASP A O 1
ATOM 717 N N . PRO A 1 92 ? -14.368 0.120 0.873 1.00 92.19 92 PRO A N 1
ATOM 718 C CA . PRO A 1 92 ? -13.195 -0.739 0.739 1.00 92.19 92 PRO A CA 1
ATOM 719 C C . PRO A 1 92 ? -12.628 -0.771 -0.686 1.00 92.19 92 PRO A C 1
ATOM 721 O O . PRO A 1 92 ? -11.409 -0.843 -0.848 1.00 92.19 92 PRO A O 1
ATOM 724 N N . GLU A 1 93 ? -13.461 -0.663 -1.726 1.00 88.31 93 GLU A N 1
ATOM 725 C CA . GLU A 1 93 ? -12.987 -0.726 -3.117 1.00 88.31 93 GLU A CA 1
ATOM 726 C C . GLU A 1 93 ? -12.203 0.529 -3.524 1.00 88.31 93 GLU A C 1
ATOM 728 O O . GLU A 1 93 ? -11.276 0.469 -4.336 1.00 88.31 93 GLU A O 1
ATOM 733 N N . ASN A 1 94 ? -12.558 1.673 -2.936 1.00 87.94 94 ASN A N 1
ATOM 734 C CA . ASN A 1 94 ? -11.992 2.978 -3.276 1.00 87.94 94 ASN A CA 1
ATOM 735 C C . ASN A 1 94 ? -10.916 3.451 -2.288 1.00 87.94 94 ASN A C 1
ATOM 737 O O . ASN A 1 94 ? -10.156 4.383 -2.588 1.00 87.94 94 ASN A O 1
ATOM 741 N N . TRP A 1 95 ? -10.820 2.824 -1.115 1.00 87.62 95 TRP A N 1
ATOM 742 C CA . TRP A 1 95 ? -9.816 3.189 -0.128 1.00 87.62 95 TRP A CA 1
ATOM 743 C C . TRP A 1 95 ? -8.406 2.787 -0.570 1.00 87.62 95 TRP A C 1
ATOM 745 O O . TRP A 1 95 ? -8.188 1.748 -1.189 1.00 87.62 95 TRP A O 1
ATOM 755 N N . HIS A 1 96 ? -7.430 3.618 -0.221 1.00 83.50 96 HIS A N 1
ATOM 756 C CA . HIS A 1 96 ? -6.001 3.331 -0.286 1.00 83.50 96 HIS A CA 1
ATOM 757 C C . HIS A 1 96 ? -5.302 4.109 0.830 1.00 83.50 96 HIS A C 1
ATOM 759 O O . HIS A 1 96 ? -5.745 5.191 1.226 1.00 83.50 96 HIS A O 1
ATOM 765 N N . HIS A 1 97 ? -4.205 3.562 1.352 1.00 80.38 97 HIS A N 1
ATOM 766 C CA . HIS A 1 97 ? -3.444 4.225 2.408 1.00 80.38 97 HIS A CA 1
ATOM 767 C C . HIS A 1 97 ? -2.975 5.629 1.942 1.00 80.38 97 HIS A C 1
ATOM 769 O O . HIS A 1 97 ? -2.523 5.757 0.810 1.00 80.38 97 HIS A O 1
ATOM 775 N N . PRO A 1 98 ? -2.976 6.694 2.773 1.00 78.81 98 PRO A N 1
ATOM 776 C CA . PRO A 1 98 ? -2.631 8.060 2.326 1.00 78.81 98 PRO A CA 1
ATOM 777 C C . PRO A 1 98 ? -1.231 8.230 1.708 1.00 78.81 98 PRO A C 1
ATOM 779 O O . PRO A 1 98 ? -0.953 9.191 1.000 1.00 78.81 98 PRO A O 1
ATOM 782 N N . ARG A 1 99 ? -0.326 7.296 2.012 1.00 75.88 99 ARG A N 1
ATOM 783 C CA . ARG A 1 99 ? 1.038 7.219 1.451 1.00 75.88 99 ARG A CA 1
ATOM 784 C C . ARG A 1 99 ? 1.140 6.408 0.156 1.00 75.88 99 ARG A C 1
ATOM 786 O O . ARG A 1 99 ? 2.231 6.288 -0.399 1.00 75.88 99 ARG A O 1
ATOM 793 N N . VAL A 1 100 ? 0.039 5.809 -0.274 1.00 79.38 100 VAL A N 1
ATOM 794 C CA . VAL A 1 100 ? -0.075 5.073 -1.528 1.00 79.38 100 VAL A CA 1
ATOM 795 C C . VAL A 1 100 ? -0.467 6.058 -2.611 1.00 79.38 100 VAL A C 1
ATOM 797 O O . VAL A 1 100 ? -1.467 6.754 -2.485 1.00 79.38 100 VAL A O 1
ATOM 800 N N . ASP A 1 101 ? 0.327 6.111 -3.676 1.00 79.69 101 ASP A N 1
ATOM 801 C CA . ASP A 1 101 ? -0.038 6.846 -4.883 1.00 79.69 101 ASP A CA 1
ATOM 802 C C . ASP A 1 101 ? -0.792 5.887 -5.821 1.00 79.69 101 ASP A C 1
ATOM 804 O O . ASP A 1 101 ? -0.197 4.903 -6.283 1.00 79.69 101 ASP A O 1
ATOM 808 N N . PRO A 1 102 ? -2.080 6.136 -6.132 1.00 82.19 102 PRO A N 1
ATOM 809 C CA . PRO A 1 102 ? -2.862 5.268 -7.008 1.00 82.19 102 PRO A CA 1
ATOM 810 C C . PRO A 1 102 ? -2.252 5.077 -8.399 1.00 82.19 102 PRO A C 1
ATOM 812 O O . PRO A 1 102 ? -2.493 4.054 -9.041 1.00 82.19 102 PRO A O 1
ATOM 815 N N . ALA A 1 103 ? -1.422 6.018 -8.868 1.00 83.62 103 ALA A N 1
ATOM 816 C CA . ALA A 1 103 ? -0.757 5.902 -10.159 1.00 83.62 103 ALA A CA 1
ATOM 817 C C . ALA A 1 103 ? 0.190 4.694 -10.228 1.00 83.62 103 ALA A C 1
ATOM 819 O O . ALA A 1 103 ? 0.511 4.259 -11.330 1.00 83.62 103 ALA A O 1
ATOM 820 N N . VAL A 1 104 ? 0.625 4.129 -9.097 1.00 83.62 104 VAL A N 1
ATOM 821 C CA . VAL A 1 104 ? 1.439 2.901 -9.063 1.00 83.62 104 VAL A CA 1
ATOM 822 C C . VAL A 1 104 ? 0.671 1.687 -9.603 1.00 83.62 104 VAL A C 1
ATOM 824 O O . VAL A 1 104 ? 1.277 0.773 -10.160 1.00 83.62 104 VAL A O 1
ATOM 827 N N . PHE A 1 105 ? -0.659 1.686 -9.496 1.00 84.88 105 PHE A N 1
ATOM 828 C CA . PHE A 1 105 ? -1.504 0.596 -9.990 1.00 84.88 105 PHE A CA 1
ATOM 829 C C . PHE A 1 105 ? -1.840 0.709 -11.484 1.00 84.88 105 PHE A C 1
ATOM 831 O O . PHE A 1 105 ? -2.353 -0.243 -12.066 1.00 84.88 105 PHE A O 1
ATOM 838 N N . ASP A 1 106 ? -1.505 1.829 -12.132 1.00 87.88 106 ASP A N 1
ATOM 839 C CA . ASP A 1 106 ? -1.518 1.956 -13.595 1.00 87.88 106 ASP A CA 1
ATOM 840 C C . ASP A 1 106 ? -0.226 1.336 -14.162 1.00 87.88 106 ASP A C 1
ATOM 842 O O . ASP A 1 106 ? 0.762 2.022 -14.478 1.00 87.88 106 ASP A O 1
ATOM 846 N N . VAL A 1 107 ? -0.226 -0.002 -14.154 1.00 85.88 107 VAL A N 1
ATOM 847 C CA . VAL A 1 107 ? 0.905 -0.871 -14.494 1.00 85.88 107 VAL A CA 1
ATOM 848 C C . VAL A 1 107 ? 1.245 -0.744 -15.986 1.00 85.88 107 VAL A C 1
ATOM 850 O O . VAL A 1 107 ? 0.339 -0.778 -16.819 1.00 85.88 107 VAL A O 1
ATOM 853 N N . PRO A 1 108 ? 2.537 -0.628 -16.360 1.00 84.25 108 PRO A N 1
ATOM 854 C CA . PRO A 1 108 ? 2.935 -0.611 -17.764 1.00 84.25 108 PRO A CA 1
ATOM 855 C C . PRO A 1 108 ? 2.448 -1.847 -18.538 1.00 84.25 108 PRO A C 1
ATOM 857 O O . PRO A 1 108 ? 2.463 -2.962 -18.021 1.00 84.25 108 PRO A O 1
ATOM 860 N N . ASP A 1 109 ? 2.065 -1.661 -19.801 1.00 84.31 109 ASP A N 1
ATOM 861 C CA . ASP A 1 109 ? 1.569 -2.754 -20.644 1.00 84.31 109 ASP A CA 1
ATOM 862 C C . ASP A 1 109 ? 2.610 -3.879 -20.807 1.00 84.31 109 ASP A C 1
ATOM 864 O O . ASP A 1 109 ? 3.791 -3.625 -21.055 1.00 84.31 109 ASP A O 1
ATOM 868 N N . GLY A 1 110 ? 2.170 -5.131 -20.658 1.00 80.12 110 GLY A N 1
ATOM 869 C CA . GLY A 1 110 ? 3.028 -6.322 -20.614 1.00 80.12 110 GLY A CA 1
ATOM 870 C C . GLY A 1 110 ? 3.686 -6.612 -19.257 1.00 80.12 110 GLY A C 1
ATOM 871 O O . GLY A 1 110 ? 4.312 -7.661 -19.114 1.00 80.12 110 GLY A O 1
ATOM 872 N N . TYR A 1 111 ? 3.530 -5.739 -18.258 1.00 82.00 111 TYR A N 1
ATOM 873 C CA . TYR A 1 111 ? 4.078 -5.932 -16.914 1.00 82.00 111 TYR A CA 1
ATOM 874 C C . TYR A 1 111 ? 2.987 -6.242 -15.876 1.00 82.00 111 TYR A C 1
ATOM 876 O O . TYR A 1 111 ? 1.808 -5.933 -16.060 1.00 82.00 111 TYR A O 1
ATOM 884 N N . ASP A 1 112 ? 3.419 -6.811 -14.755 1.00 83.75 112 ASP A N 1
ATOM 885 C CA . ASP A 1 112 ? 2.688 -6.939 -13.498 1.00 83.75 112 ASP A CA 1
ATOM 886 C C . ASP A 1 112 ? 3.377 -6.121 -12.406 1.00 83.75 112 ASP A C 1
ATOM 888 O O . ASP A 1 112 ? 4.607 -6.009 -12.367 1.00 83.75 112 ASP A O 1
ATOM 892 N N . LEU A 1 113 ? 2.595 -5.573 -11.475 1.00 82.94 113 LEU A N 1
ATOM 893 C CA . LEU A 1 113 ? 3.132 -5.026 -10.232 1.00 82.94 113 LEU A CA 1
ATOM 894 C C . LEU A 1 113 ? 3.554 -6.191 -9.326 1.00 82.94 113 LEU A C 1
ATOM 896 O O . LEU A 1 113 ? 2.735 -6.785 -8.634 1.00 82.94 113 LEU A O 1
ATOM 900 N N . ALA A 1 114 ? 4.846 -6.509 -9.330 1.00 79.44 114 ALA A N 1
ATOM 901 C CA . ALA A 1 114 ? 5.407 -7.608 -8.549 1.00 79.44 114 ALA A CA 1
ATOM 902 C C . ALA A 1 114 ? 5.601 -7.246 -7.070 1.00 79.44 114 ALA A C 1
ATOM 904 O O . ALA A 1 114 ? 5.599 -8.121 -6.209 1.00 79.44 114 ALA A O 1
ATOM 905 N N . HIS A 1 115 ? 5.845 -5.967 -6.770 1.00 80.81 115 HIS A N 1
ATOM 906 C CA . HIS A 1 115 ? 6.045 -5.509 -5.399 1.00 80.81 115 HIS A CA 1
ATOM 907 C C . HIS A 1 115 ? 5.803 -4.008 -5.285 1.00 80.81 115 HIS A C 1
ATOM 909 O O . HIS A 1 115 ? 6.443 -3.226 -5.986 1.00 80.81 115 HIS A O 1
ATOM 915 N N . TYR A 1 116 ? 4.952 -3.608 -4.348 1.00 82.31 116 TYR A N 1
ATOM 916 C CA . TYR A 1 116 ? 4.912 -2.246 -3.835 1.00 82.31 116 TYR A CA 1
ATOM 917 C C . TYR A 1 116 ? 5.265 -2.314 -2.353 1.00 82.31 116 TYR A C 1
ATOM 919 O O . TYR A 1 116 ? 4.490 -2.806 -1.545 1.00 82.31 116 TYR A O 1
ATOM 927 N N . GLY A 1 117 ? 6.482 -1.919 -2.009 1.00 78.81 117 GLY A N 1
ATOM 928 C CA . GLY A 1 117 ? 6.982 -1.826 -0.650 1.00 78.81 117 GLY A CA 1
ATOM 929 C C . GLY A 1 117 ? 6.905 -0.390 -0.169 1.00 78.81 117 GLY A C 1
ATOM 930 O O . GLY A 1 117 ? 7.548 0.483 -0.744 1.00 78.81 117 GLY A O 1
ATOM 931 N N . LEU A 1 118 ? 6.168 -0.134 0.898 1.00 76.12 118 LEU A N 1
ATOM 932 C CA . LEU A 1 118 ? 6.326 1.080 1.679 1.00 76.12 118 LEU A CA 1
ATOM 933 C C . LEU A 1 118 ? 7.107 0.678 2.937 1.00 76.12 118 LEU A C 1
ATOM 935 O O . LEU A 1 118 ? 6.589 -0.035 3.787 1.00 76.12 118 LEU A O 1
ATOM 939 N N . GLY A 1 119 ? 8.339 1.160 3.097 1.00 65.56 119 GLY A N 1
ATOM 940 C CA . GLY A 1 119 ? 9.122 1.073 4.336 1.00 65.56 119 GLY A CA 1
ATOM 941 C C . GLY A 1 119 ? 9.227 2.424 5.055 1.00 65.56 119 GLY A C 1
ATOM 942 O O . GLY A 1 119 ? 8.872 3.466 4.500 1.00 65.56 119 GLY A O 1
ATOM 943 N N . GLN A 1 120 ? 9.719 2.445 6.303 1.00 63.41 120 GLN A N 1
ATOM 944 C CA . GLN A 1 120 ? 9.953 3.689 7.078 1.00 63.41 120 GLN A CA 1
ATOM 945 C C . GLN A 1 120 ? 10.841 4.699 6.351 1.00 63.41 120 GLN A C 1
ATOM 947 O O . GLN A 1 120 ? 10.666 5.901 6.510 1.00 63.41 120 GLN A O 1
ATOM 952 N N . ARG A 1 121 ? 11.785 4.212 5.540 1.00 64.38 121 ARG A N 1
ATOM 953 C CA . ARG A 1 121 ? 12.834 5.034 4.918 1.00 64.38 121 ARG A CA 1
ATOM 954 C C . ARG A 1 121 ? 12.962 4.851 3.407 1.00 64.38 121 ARG A C 1
ATOM 956 O O . ARG A 1 121 ? 13.822 5.478 2.799 1.00 64.38 121 ARG A O 1
ATOM 963 N N . GLU A 1 122 ? 12.167 3.961 2.828 1.00 69.00 122 GLU A N 1
ATOM 964 C CA . GLU A 1 122 ? 12.289 3.533 1.436 1.00 69.00 122 GLU A CA 1
ATOM 965 C C . GLU A 1 122 ? 10.895 3.253 0.893 1.00 69.00 122 GLU A C 1
ATOM 967 O O . GLU A 1 122 ? 10.053 2.687 1.591 1.00 69.00 122 GLU A O 1
ATOM 972 N N . VAL A 1 123 ? 10.663 3.618 -0.361 1.00 75.06 123 VAL A N 1
ATOM 973 C CA . VAL A 1 123 ? 9.531 3.103 -1.124 1.00 75.06 123 VAL A CA 1
ATOM 974 C C . VAL A 1 123 ? 10.099 2.280 -2.277 1.00 75.06 123 VAL A C 1
ATOM 976 O O . VAL A 1 123 ? 11.071 2.659 -2.920 1.00 75.06 123 VAL A O 1
ATOM 979 N N . THR A 1 124 ? 9.549 1.107 -2.540 1.00 77.75 124 THR A N 1
ATOM 980 C CA . THR A 1 124 ? 10.005 0.238 -3.625 1.00 77.75 124 THR A CA 1
ATOM 981 C C . THR A 1 124 ? 8.821 -0.106 -4.498 1.00 77.75 124 THR A C 1
ATOM 983 O O . THR A 1 124 ? 7.831 -0.629 -4.008 1.00 77.75 124 THR A O 1
ATOM 986 N N . ILE A 1 125 ? 8.929 0.141 -5.798 1.00 81.12 125 ILE A N 1
ATOM 987 C CA . ILE A 1 125 ? 7.929 -0.265 -6.783 1.00 81.12 125 ILE A CA 1
ATOM 988 C C . ILE A 1 125 ? 8.634 -1.159 -7.798 1.00 81.12 125 ILE A C 1
ATOM 990 O O . ILE A 1 125 ? 9.619 -0.774 -8.424 1.00 81.12 125 ILE A O 1
ATOM 994 N N . ARG A 1 126 ? 8.151 -2.380 -7.981 1.00 79.88 126 ARG A N 1
ATOM 995 C CA . ARG A 1 126 ? 8.742 -3.339 -8.909 1.00 79.88 126 ARG A CA 1
ATOM 996 C C . ARG A 1 126 ? 7.702 -3.794 -9.910 1.00 79.88 126 ARG A C 1
ATOM 998 O O . ARG A 1 126 ? 6.687 -4.363 -9.522 1.00 79.88 126 ARG A O 1
ATOM 1005 N N . TYR A 1 127 ? 8.029 -3.621 -11.184 1.00 80.38 127 TYR A N 1
ATOM 1006 C CA . TYR A 1 127 ? 7.260 -4.160 -12.292 1.00 80.38 127 TYR A CA 1
ATOM 1007 C C . TYR A 1 127 ? 8.013 -5.355 -12.892 1.00 80.38 127 TYR A C 1
ATOM 1009 O O . TYR A 1 127 ? 9.200 -5.256 -13.218 1.00 80.38 127 TYR A O 1
ATOM 1017 N N . ALA A 1 128 ? 7.342 -6.496 -13.012 1.00 76.19 128 ALA A N 1
ATOM 1018 C CA . ALA A 1 128 ? 7.877 -7.699 -13.649 1.00 76.19 128 ALA A CA 1
ATOM 1019 C C . ALA A 1 128 ? 7.199 -7.910 -15.002 1.00 76.19 128 ALA A C 1
ATOM 1021 O O . ALA A 1 128 ? 6.011 -7.656 -15.132 1.00 76.19 128 ALA A O 1
ATOM 1022 N N . LEU A 1 129 ? 7.951 -8.322 -16.016 1.00 75.25 129 LEU A N 1
ATOM 1023 C CA . LEU A 1 129 ? 7.413 -8.586 -17.349 1.00 75.25 129 LEU A CA 1
ATOM 1024 C C . LEU A 1 129 ? 6.697 -9.952 -17.338 1.00 75.25 129 LEU A C 1
ATOM 1026 O O . LEU A 1 129 ? 7.304 -10.932 -16.915 1.00 75.25 129 LEU A O 1
ATOM 1030 N N . ARG A 1 130 ? 5.433 -10.022 -17.785 1.00 73.81 130 ARG A N 1
ATOM 1031 C CA . ARG A 1 130 ? 4.552 -11.206 -17.617 1.00 73.81 130 ARG A CA 1
ATOM 1032 C C . ARG A 1 130 ? 5.088 -12.492 -18.240 1.00 73.81 130 ARG A C 1
ATOM 1034 O O . ARG A 1 130 ? 4.950 -13.565 -17.668 1.00 73.81 130 ARG A O 1
ATOM 1041 N N . ASP A 1 131 ? 5.688 -12.371 -19.420 1.00 68.38 131 ASP A N 1
ATOM 1042 C CA . ASP A 1 131 ? 6.025 -13.516 -20.272 1.00 68.38 131 ASP A CA 1
ATOM 1043 C C . ASP A 1 131 ? 7.509 -13.919 -20.199 1.00 68.38 131 ASP A C 1
ATOM 1045 O O . ASP A 1 131 ? 7.993 -14.680 -21.040 1.00 68.38 131 ASP A O 1
ATOM 1049 N N . PHE A 1 132 ? 8.261 -13.400 -19.222 1.00 59.88 132 PHE A N 1
ATOM 1050 C CA . PHE A 1 132 ? 9.687 -13.693 -19.057 1.00 59.88 132 PHE A CA 1
ATOM 1051 C C . PHE A 1 132 ? 9.955 -14.421 -17.730 1.00 59.88 132 PHE A C 1
ATOM 1053 O O . PHE A 1 132 ? 9.296 -14.128 -16.736 1.00 59.88 132 PHE A O 1
ATOM 1060 N N . PRO A 1 133 ? 10.918 -15.366 -17.679 1.00 53.62 133 PRO A N 1
ATOM 1061 C CA . PRO A 1 133 ? 11.283 -16.039 -16.432 1.00 53.62 133 PRO A CA 1
ATOM 1062 C C . PRO A 1 133 ? 11.714 -15.025 -15.361 1.00 53.62 133 PRO A C 1
ATOM 1064 O O . PRO A 1 133 ? 12.399 -14.062 -15.698 1.00 53.62 133 PRO A O 1
ATOM 1067 N N . ASP A 1 134 ? 11.415 -15.283 -14.080 1.00 51.66 134 ASP A N 1
ATOM 1068 C CA . ASP A 1 134 ? 11.757 -14.426 -12.917 1.00 51.66 134 ASP A CA 1
ATOM 1069 C C . ASP A 1 134 ? 13.234 -13.976 -12.857 1.00 51.66 134 ASP A C 1
ATOM 1071 O O . ASP A 1 134 ? 13.590 -12.984 -12.213 1.00 51.66 134 ASP A O 1
ATOM 1075 N N . GLU A 1 135 ? 14.100 -14.723 -13.535 1.00 44.28 135 GLU A N 1
ATOM 1076 C CA . GLU A 1 135 ? 15.544 -14.545 -13.623 1.00 44.28 135 GLU A CA 1
ATOM 1077 C C . GLU A 1 135 ? 15.983 -13.571 -14.737 1.00 44.28 135 GLU A C 1
ATOM 1079 O O . GLU A 1 135 ? 17.141 -13.163 -14.784 1.00 44.28 135 GLU A O 1
ATOM 1084 N N . LEU A 1 136 ? 15.081 -13.138 -15.619 1.00 50.03 136 LEU A N 1
ATOM 1085 C CA . LEU A 1 136 ? 15.379 -12.225 -16.719 1.00 50.03 136 LEU A CA 1
ATOM 1086 C C . LEU A 1 136 ? 14.373 -11.070 -16.747 1.00 50.03 136 LEU A C 1
ATOM 1088 O O . LEU A 1 136 ? 13.222 -11.236 -17.131 1.00 50.03 136 LEU A O 1
ATOM 1092 N N . ARG A 1 137 ? 14.888 -9.863 -16.465 1.00 54.50 137 ARG A N 1
ATOM 1093 C CA . ARG A 1 137 ? 14.295 -8.551 -16.802 1.00 54.50 137 ARG A CA 1
ATOM 1094 C C . ARG A 1 137 ? 13.151 -8.089 -15.895 1.00 54.50 137 ARG A C 1
ATOM 1096 O O . ARG A 1 137 ? 12.023 -7.864 -16.327 1.00 54.50 137 ARG A O 1
ATOM 1103 N N . ALA A 1 138 ? 13.482 -7.823 -14.634 1.00 52.78 138 ALA A N 1
ATOM 1104 C CA . ALA A 1 138 ? 12.622 -7.038 -13.752 1.00 52.78 138 ALA A CA 1
ATOM 1105 C C . ALA A 1 138 ? 13.015 -5.553 -13.808 1.00 52.78 138 ALA A C 1
ATOM 1107 O O . ALA A 1 138 ? 14.153 -5.194 -13.488 1.00 52.78 138 ALA A O 1
ATOM 1108 N N . MET A 1 139 ? 12.067 -4.675 -14.145 1.00 57.34 139 MET A N 1
ATOM 1109 C CA . MET A 1 139 ? 12.252 -3.234 -13.970 1.00 57.34 139 MET A CA 1
ATOM 1110 C C . MET A 1 139 ? 11.941 -2.887 -12.513 1.00 57.34 139 MET A C 1
ATOM 1112 O O . MET A 1 139 ? 10.830 -3.106 -12.022 1.00 57.34 139 MET A O 1
ATOM 1116 N N . LYS A 1 140 ? 12.935 -2.368 -11.793 1.00 60.59 140 LYS A N 1
ATOM 1117 C CA . LYS A 1 140 ? 12.801 -2.044 -10.375 1.00 60.59 140 LYS A CA 1
ATOM 1118 C C . LYS A 1 140 ? 12.934 -0.542 -10.180 1.00 60.59 140 LYS A C 1
ATOM 1120 O O . LYS A 1 140 ? 14.013 0.026 -10.241 1.00 60.59 140 LYS A O 1
ATOM 1125 N N . VAL A 1 141 ? 11.832 0.113 -9.864 1.00 56.38 141 VAL A N 1
ATOM 1126 C CA . VAL A 1 141 ? 11.849 1.509 -9.435 1.00 56.38 141 VAL A CA 1
ATOM 1127 C C . VAL A 1 141 ? 12.112 1.520 -7.927 1.00 56.38 141 VAL A C 1
ATOM 1129 O O . VAL A 1 141 ? 11.264 1.108 -7.135 1.00 56.38 141 VAL A O 1
ATOM 1132 N N . ARG A 1 142 ? 13.308 1.938 -7.504 1.00 58.78 142 ARG A N 1
ATOM 1133 C CA . ARG A 1 142 ? 13.685 1.983 -6.082 1.00 58.78 142 ARG A CA 1
ATOM 1134 C C . ARG A 1 142 ? 13.775 3.425 -5.598 1.00 58.78 142 ARG A C 1
ATOM 1136 O O . ARG A 1 142 ? 14.456 4.253 -6.182 1.00 58.78 142 ARG A O 1
ATOM 1143 N N . ILE A 1 143 ? 13.147 3.732 -4.475 1.00 56.34 143 ILE A N 1
ATOM 1144 C CA . ILE A 1 143 ? 13.103 5.094 -3.945 1.00 56.34 143 ILE A CA 1
ATOM 1145 C C . ILE A 1 143 ? 13.928 5.114 -2.675 1.00 56.34 143 ILE A C 1
ATOM 1147 O O . ILE A 1 143 ? 13.452 4.736 -1.607 1.00 56.34 143 ILE A O 1
ATOM 1151 N N . ASN A 1 144 ? 15.177 5.552 -2.802 1.00 46.66 144 ASN A N 1
ATOM 1152 C CA . ASN A 1 144 ? 16.073 5.721 -1.668 1.00 46.66 144 ASN A CA 1
ATOM 1153 C C . ASN A 1 144 ? 15.823 7.097 -1.026 1.00 46.66 144 ASN A C 1
ATOM 1155 O O . ASN A 1 144 ? 16.389 8.098 -1.468 1.00 46.66 144 ASN A O 1
ATOM 1159 N N . GLY A 1 145 ? 15.001 7.172 0.025 1.00 37.19 145 GLY A N 1
ATOM 1160 C CA . GLY A 1 145 ? 14.786 8.441 0.724 1.00 37.19 145 GLY A CA 1
ATOM 1161 C C . GLY A 1 145 ? 13.662 8.434 1.757 1.00 37.19 145 GLY A C 1
ATOM 1162 O O . GLY A 1 145 ? 12.527 8.073 1.464 1.00 37.19 145 GLY A O 1
ATOM 1163 N N . PHE A 1 146 ? 13.999 8.892 2.964 1.00 36.03 146 PHE A N 1
ATOM 1164 C CA . PHE A 1 146 ? 13.096 9.120 4.091 1.00 36.03 146 PHE A CA 1
ATOM 1165 C C . PHE A 1 146 ? 12.251 10.363 3.813 1.00 36.03 146 PHE A C 1
ATOM 1167 O O . PHE A 1 146 ? 12.812 11.446 3.671 1.00 36.03 146 PHE A O 1
ATOM 1174 N N . ASP A 1 147 ? 10.932 10.211 3.730 1.00 40.31 147 ASP A N 1
ATOM 1175 C CA . ASP A 1 147 ? 9.975 11.325 3.826 1.00 40.31 147 ASP A CA 1
ATOM 1176 C C . ASP A 1 147 ? 10.124 12.464 2.801 1.00 40.31 147 ASP A C 1
ATOM 1178 O O . ASP A 1 147 ? 9.539 13.534 2.936 1.00 40.31 147 ASP A O 1
ATOM 1182 N N . SER A 1 148 ? 10.893 12.242 1.740 1.00 41.56 148 SER A N 1
ATOM 1183 C CA . SER A 1 148 ? 11.064 13.219 0.683 1.00 41.56 148 SER A CA 1
ATOM 1184 C C . SER A 1 148 ? 10.495 12.631 -0.590 1.00 41.56 148 SER A C 1
ATOM 1186 O O . SER A 1 148 ? 11.035 11.661 -1.125 1.00 41.56 148 SER A O 1
ATOM 1188 N N . THR A 1 149 ? 9.469 13.281 -1.115 1.00 49.84 149 THR A N 1
ATOM 1189 C CA . THR A 1 149 ? 8.963 13.228 -2.495 1.00 49.84 149 THR A CA 1
ATOM 1190 C C . THR A 1 149 ? 10.036 13.481 -3.573 1.00 49.84 149 THR A C 1
ATOM 1192 O O . THR A 1 149 ? 9.724 13.787 -4.721 1.00 49.84 149 THR A O 1
ATOM 1195 N N . ASP A 1 150 ? 11.318 13.372 -3.225 1.00 52.00 150 ASP A N 1
ATOM 1196 C CA . ASP A 1 150 ? 12.367 14.181 -3.802 1.00 52.00 150 ASP A CA 1
ATOM 1197 C C . ASP A 1 150 ? 13.634 13.395 -4.155 1.00 52.00 150 ASP A C 1
ATOM 1199 O O . ASP A 1 150 ? 14.520 13.995 -4.732 1.00 52.00 150 ASP A O 1
ATOM 1203 N N . ASN A 1 151 ? 13.772 12.100 -3.852 1.00 59.66 151 ASN A N 1
ATOM 1204 C CA . ASN A 1 151 ? 14.976 11.333 -4.214 1.00 59.66 151 ASN A CA 1
ATOM 1205 C C . ASN A 1 151 ? 14.592 9.963 -4.777 1.00 59.66 151 ASN A C 1
ATOM 1207 O O . ASN A 1 151 ? 14.514 8.957 -4.075 1.00 59.66 151 ASN A O 1
ATOM 1211 N N . TRP A 1 152 ? 14.325 9.947 -6.075 1.00 64.75 152 TRP A N 1
ATOM 1212 C CA . TRP A 1 152 ? 13.960 8.750 -6.817 1.00 64.75 152 TRP A CA 1
ATOM 1213 C C . TRP A 1 152 ? 15.218 8.127 -7.429 1.00 64.75 152 TRP A C 1
ATOM 1215 O O . TRP A 1 152 ? 16.119 8.845 -7.863 1.00 64.75 152 TRP A O 1
ATOM 1225 N N . THR A 1 153 ? 15.254 6.802 -7.526 1.00 65.38 153 THR A N 1
ATOM 1226 C CA . THR A 1 153 ? 16.205 6.078 -8.371 1.00 65.38 153 THR A CA 1
ATOM 1227 C C . THR A 1 153 ? 15.412 5.102 -9.241 1.00 65.38 153 THR A C 1
ATOM 1229 O O . THR A 1 153 ? 14.477 4.433 -8.800 1.00 65.38 153 THR A O 1
ATOM 1232 N N . VAL A 1 154 ? 15.731 5.025 -10.525 1.00 67.50 154 VAL A N 1
ATOM 1233 C CA . VAL A 1 154 ? 15.135 4.023 -11.411 1.00 67.50 154 VAL A CA 1
ATOM 1234 C C . VAL A 1 154 ? 16.219 3.037 -11.794 1.00 67.50 154 VAL A C 1
ATOM 1236 O O . VAL A 1 154 ? 17.226 3.418 -12.391 1.00 67.50 154 VAL A O 1
ATOM 1239 N N . GLU A 1 155 ? 16.004 1.775 -11.434 1.00 70.81 155 GLU A N 1
ATOM 1240 C CA . GLU A 1 155 ? 16.921 0.677 -11.706 1.00 70.81 155 GLU A CA 1
ATOM 1241 C C . GLU A 1 155 ? 16.288 -0.326 -12.678 1.00 70.81 155 GLU A C 1
ATOM 1243 O O . GLU A 1 155 ? 15.074 -0.564 -12.703 1.00 70.81 155 GLU A O 1
ATOM 1248 N N . ILE A 1 156 ? 17.129 -0.982 -13.467 1.00 66.56 156 ILE A N 1
ATOM 1249 C CA . ILE A 1 156 ? 16.732 -2.154 -14.244 1.00 66.56 156 ILE A CA 1
ATOM 1250 C C . ILE A 1 156 ? 17.621 -3.321 -13.834 1.00 66.56 156 ILE A C 1
ATOM 1252 O O . ILE A 1 156 ? 18.846 -3.226 -13.857 1.00 66.56 156 ILE A O 1
ATOM 1256 N N . ASN A 1 157 ? 17.005 -4.450 -13.483 1.00 64.00 157 ASN A N 1
ATOM 1257 C CA . ASN A 1 157 ? 17.745 -5.690 -13.283 1.00 64.00 157 ASN A CA 1
ATOM 1258 C C . ASN A 1 157 ? 17.876 -6.391 -14.636 1.00 64.00 157 ASN A C 1
ATOM 1260 O O . ASN A 1 157 ? 16.912 -6.973 -15.143 1.00 64.00 157 ASN A O 1
ATOM 1264 N N . ARG A 1 158 ? 19.075 -6.307 -15.221 1.00 56.38 158 ARG A N 1
ATOM 1265 C CA . ARG A 1 158 ? 19.445 -7.015 -16.458 1.00 56.38 158 ARG A CA 1
ATOM 1266 C C . ARG A 1 158 ? 19.839 -8.480 -16.208 1.00 56.38 158 ARG A C 1
ATOM 1268 O O . ARG A 1 158 ? 19.945 -9.254 -17.151 1.00 56.38 158 ARG A O 1
ATOM 1275 N N . THR A 1 159 ? 20.023 -8.870 -14.946 1.00 48.16 159 THR A N 1
ATOM 1276 C CA . THR A 1 159 ? 20.430 -10.214 -14.509 1.00 48.16 159 THR A CA 1
ATOM 1277 C C . THR A 1 159 ? 19.475 -10.785 -13.450 1.00 48.16 159 THR A C 1
ATOM 1279 O O . THR A 1 159 ? 18.704 -10.025 -12.849 1.00 48.16 159 THR A O 1
ATOM 1282 N N . PRO A 1 160 ? 19.518 -12.111 -13.199 1.00 45.69 160 PRO A N 1
ATOM 1283 C CA . PRO A 1 160 ? 18.743 -12.739 -12.136 1.00 45.69 160 PRO A CA 1
ATOM 1284 C C . PRO A 1 160 ? 19.028 -12.074 -10.786 1.00 45.69 160 PRO A C 1
ATOM 1286 O O . PRO A 1 160 ? 20.181 -11.810 -10.439 1.00 45.69 160 PRO A O 1
ATOM 1289 N N . ILE A 1 161 ? 17.971 -11.836 -10.006 1.00 46.09 161 ILE A N 1
ATOM 1290 C CA . ILE A 1 161 ? 17.978 -11.078 -8.733 1.00 46.09 161 ILE A CA 1
ATOM 1291 C C . ILE A 1 161 ? 18.959 -11.651 -7.700 1.00 46.09 161 ILE A C 1
ATOM 1293 O O . ILE A 1 161 ? 19.372 -10.962 -6.771 1.00 46.09 161 ILE A O 1
ATOM 1297 N N . THR A 1 162 ? 19.361 -12.906 -7.879 1.00 41.56 162 THR A N 1
ATOM 1298 C CA . THR A 1 162 ? 20.324 -13.623 -7.046 1.00 41.56 162 THR A CA 1
ATOM 1299 C C . THR A 1 162 ? 21.773 -13.140 -7.195 1.00 41.56 162 THR A C 1
ATOM 1301 O O . THR A 1 162 ? 22.594 -13.522 -6.365 1.00 41.56 162 THR A O 1
ATOM 1304 N N . VAL A 1 163 ? 22.112 -12.314 -8.200 1.00 43.97 163 VAL A N 1
ATOM 1305 C CA . VAL A 1 163 ? 23.522 -12.038 -8.566 1.00 43.97 163 VAL A CA 1
ATOM 1306 C C . VAL A 1 163 ? 23.988 -10.591 -8.326 1.00 43.97 163 VAL A C 1
ATOM 1308 O O . VAL A 1 163 ? 25.193 -10.356 -8.264 1.00 43.97 163 VAL A O 1
ATOM 1311 N N . GLY A 1 164 ? 23.110 -9.604 -8.127 1.00 46.16 164 GLY A N 1
ATOM 1312 C CA . GLY A 1 164 ? 23.571 -8.242 -7.823 1.00 46.16 164 GLY A CA 1
ATOM 1313 C C . GLY A 1 164 ? 22.554 -7.131 -8.059 1.00 46.16 164 GLY A C 1
ATOM 1314 O O . GLY A 1 164 ? 21.502 -7.346 -8.653 1.00 46.16 164 GLY A O 1
ATOM 1315 N N . HIS A 1 165 ? 22.891 -5.947 -7.540 1.00 53.84 165 HIS A N 1
ATOM 1316 C CA . HIS A 1 165 ? 22.116 -4.706 -7.607 1.00 53.84 165 HIS A CA 1
ATOM 1317 C C . HIS A 1 165 ? 21.722 -4.336 -9.048 1.00 53.84 165 HIS A C 1
ATOM 1319 O O . HIS A 1 165 ? 22.511 -4.525 -9.971 1.00 53.84 165 HIS A O 1
ATOM 1325 N N . GLY A 1 166 ? 20.513 -3.792 -9.227 1.00 60.00 166 GLY A N 1
ATOM 1326 C CA . GLY A 1 166 ? 20.053 -3.289 -10.520 1.00 60.00 166 GLY A CA 1
ATOM 1327 C C . GLY A 1 166 ? 20.934 -2.152 -11.035 1.00 60.00 166 GLY A C 1
ATOM 1328 O O . GLY A 1 166 ? 21.561 -1.432 -10.259 1.00 60.00 166 GLY A O 1
ATOM 1329 N N . GLU A 1 167 ? 20.986 -1.993 -12.354 1.00 66.50 167 GLU A N 1
ATOM 1330 C CA . GLU A 1 167 ? 21.694 -0.887 -12.994 1.00 66.50 167 GLU A CA 1
ATOM 1331 C C . GLU A 1 167 ? 20.844 0.382 -12.879 1.00 66.50 167 GLU A C 1
ATOM 1333 O O . GLU A 1 167 ? 19.697 0.399 -13.332 1.00 66.50 167 GLU A O 1
ATOM 1338 N N . GLU A 1 168 ? 21.386 1.434 -12.259 1.00 71.31 168 GLU A N 1
ATOM 1339 C CA . GLU A 1 168 ? 20.751 2.753 -12.234 1.00 71.31 168 GLU A CA 1
ATOM 1340 C C . GLU A 1 168 ? 20.726 3.318 -13.657 1.00 71.31 168 GLU A C 1
ATOM 1342 O O . GLU A 1 168 ? 21.765 3.634 -14.231 1.00 71.31 168 GLU A O 1
ATOM 1347 N N . ILE A 1 169 ? 19.529 3.463 -14.219 1.00 70.75 169 ILE A N 1
ATOM 1348 C CA . ILE A 1 169 ? 19.338 4.024 -15.563 1.00 70.75 169 ILE A CA 1
ATOM 1349 C C . ILE A 1 169 ? 18.940 5.495 -15.523 1.00 70.75 169 ILE A C 1
ATOM 1351 O O . ILE A 1 169 ? 19.075 6.217 -16.511 1.00 70.75 169 ILE A O 1
ATOM 1355 N N . TRP A 1 170 ? 18.402 5.947 -14.390 1.00 73.31 170 TRP A N 1
ATOM 1356 C CA . TRP A 1 170 ? 17.956 7.318 -14.228 1.00 73.31 170 TRP A CA 1
ATOM 1357 C C . TRP A 1 170 ? 17.839 7.698 -12.756 1.00 73.31 170 TRP A C 1
ATOM 1359 O O . TRP A 1 170 ? 17.241 6.985 -11.948 1.00 73.31 170 TRP A O 1
ATOM 1369 N N . LYS A 1 171 ? 18.337 8.893 -12.446 1.00 77.31 171 LYS A N 1
ATOM 1370 C CA . LYS A 1 171 ? 18.177 9.562 -11.162 1.00 77.31 171 LYS A CA 1
ATOM 1371 C C . LYS A 1 171 ? 17.404 10.866 -11.372 1.00 77.31 171 LYS A C 1
ATOM 1373 O O . LYS A 1 171 ? 17.997 11.847 -11.823 1.00 77.31 171 LYS A O 1
ATOM 1378 N N . PRO A 1 172 ? 16.078 10.875 -11.144 1.00 74.25 172 PRO A N 1
ATOM 1379 C CA . PRO A 1 172 ? 15.273 12.087 -11.221 1.00 74.25 172 PRO A CA 1
ATOM 1380 C C . PRO A 1 172 ? 15.855 13.227 -10.385 1.00 74.25 172 PRO A C 1
ATOM 1382 O O . PRO A 1 172 ? 16.402 13.003 -9.304 1.00 74.25 172 PRO A O 1
ATOM 1385 N N . GLU A 1 173 ? 15.707 14.457 -10.878 1.00 76.00 173 GLU A N 1
ATOM 1386 C CA . GLU A 1 173 ? 16.083 15.643 -10.114 1.00 76.00 173 GLU A CA 1
ATOM 1387 C C . GLU A 1 173 ? 15.302 15.712 -8.806 1.00 76.00 173 GLU A C 1
ATOM 1389 O O . GLU A 1 173 ? 14.155 15.245 -8.706 1.00 76.00 173 GLU A O 1
ATOM 1394 N N . LYS A 1 174 ? 15.923 16.349 -7.814 1.00 76.50 174 LYS A N 1
ATOM 1395 C CA . LYS A 1 174 ? 15.305 16.519 -6.513 1.00 76.50 174 LYS A CA 1
ATOM 1396 C C . LYS A 1 174 ? 13.958 17.238 -6.642 1.00 76.50 174 LYS A C 1
ATOM 1398 O O . LYS A 1 174 ? 13.879 18.291 -7.264 1.00 76.50 174 LYS A O 1
ATOM 1403 N N . GLY A 1 175 ? 12.910 16.672 -6.047 1.00 74.19 175 GLY A N 1
ATOM 1404 C CA . GLY A 1 175 ? 11.545 17.216 -6.097 1.00 74.19 175 GLY A CA 1
ATOM 1405 C C . GLY A 1 175 ? 10.734 16.825 -7.336 1.00 74.19 175 GLY A C 1
ATOM 1406 O O . GLY A 1 175 ? 9.647 17.361 -7.556 1.00 74.19 175 GLY A O 1
ATOM 1407 N N . THR A 1 176 ? 11.230 15.900 -8.166 1.00 78.12 176 THR A N 1
ATOM 1408 C CA . THR A 1 176 ? 10.430 15.341 -9.267 1.00 78.12 176 THR A CA 1
ATOM 1409 C C . THR A 1 176 ? 9.216 14.591 -8.699 1.00 78.12 176 THR A C 1
ATOM 1411 O O . THR A 1 176 ? 9.411 13.655 -7.935 1.00 78.12 176 THR A O 1
ATOM 1414 N N . PRO A 1 177 ? 7.967 14.914 -9.084 1.00 79.88 177 PRO A N 1
ATOM 1415 C CA . PRO A 1 177 ? 6.798 14.170 -8.614 1.00 79.88 177 PRO A CA 1
ATOM 1416 C C . PRO A 1 177 ? 6.808 12.706 -9.076 1.00 79.88 177 PRO A C 1
ATOM 1418 O O . PRO A 1 177 ? 7.153 12.431 -10.231 1.00 79.88 177 PRO A O 1
ATOM 1421 N N . LEU A 1 178 ? 6.332 11.785 -8.228 1.00 77.56 178 LEU A N 1
ATOM 1422 C CA . LEU A 1 178 ? 6.201 10.353 -8.547 1.00 77.56 178 LEU A CA 1
ATOM 1423 C C . LEU A 1 178 ? 5.466 10.120 -9.873 1.00 77.56 178 LEU A C 1
ATOM 1425 O O . LEU A 1 178 ? 5.921 9.342 -10.705 1.00 77.56 178 LEU A O 1
ATOM 1429 N N . SER A 1 179 ? 4.389 10.857 -10.139 1.00 80.69 179 SER A N 1
ATOM 1430 C CA . SER A 1 179 ? 3.639 10.757 -11.398 1.00 80.69 179 SER A CA 1
ATOM 1431 C C . SER A 1 179 ? 4.502 10.990 -12.650 1.00 80.69 179 SER A C 1
ATOM 1433 O O . SER A 1 179 ? 4.343 10.289 -13.656 1.00 80.69 179 SER A O 1
ATOM 1435 N N . LYS A 1 180 ? 5.473 11.915 -12.597 1.00 82.31 180 LYS A N 1
ATOM 1436 C CA . LYS A 1 180 ? 6.439 12.129 -13.689 1.00 82.31 180 LYS A CA 1
ATOM 1437 C C . LYS A 1 180 ? 7.435 10.978 -13.790 1.00 82.31 180 LYS A C 1
ATOM 1439 O O . LYS A 1 180 ? 7.766 10.565 -14.903 1.00 82.31 180 LYS A O 1
ATOM 1444 N N . VAL A 1 181 ? 7.881 10.447 -12.651 1.00 82.06 181 VAL A N 1
ATOM 1445 C CA . VAL A 1 181 ? 8.751 9.264 -12.602 1.00 82.06 181 VAL A CA 1
ATOM 1446 C C . VAL A 1 181 ? 8.052 8.068 -13.244 1.00 82.06 181 VAL A C 1
ATOM 1448 O O . VAL A 1 181 ? 8.591 7.491 -14.187 1.00 82.06 181 VAL A O 1
ATOM 1451 N N . LEU A 1 182 ? 6.818 7.765 -12.836 1.00 83.06 182 LEU A N 1
ATOM 1452 C CA . LEU A 1 182 ? 6.005 6.673 -13.380 1.00 83.06 182 LEU A CA 1
ATOM 1453 C C . LEU A 1 182 ? 5.719 6.842 -14.872 1.00 83.06 182 LEU A C 1
ATOM 1455 O O . LEU A 1 182 ? 5.827 5.882 -15.630 1.00 83.06 182 LEU A O 1
ATOM 1459 N N . THR A 1 183 ? 5.437 8.066 -15.325 1.00 85.19 183 THR A N 1
ATOM 1460 C CA . THR A 1 183 ? 5.259 8.348 -16.759 1.00 85.19 183 THR A CA 1
ATOM 1461 C C . THR A 1 183 ? 6.504 7.967 -17.560 1.00 85.19 183 THR A C 1
ATOM 1463 O O . THR A 1 183 ? 6.396 7.360 -18.626 1.00 85.19 183 THR A O 1
ATOM 1466 N N . ARG A 1 184 ? 7.700 8.293 -17.057 1.00 82.88 184 ARG A N 1
ATOM 1467 C CA . ARG A 1 184 ? 8.952 7.932 -17.733 1.00 82.88 184 ARG A CA 1
ATOM 1468 C C . ARG A 1 184 ? 9.234 6.431 -17.653 1.00 82.88 184 ARG A C 1
ATOM 1470 O O . ARG A 1 184 ? 9.636 5.848 -18.654 1.00 82.88 184 ARG A O 1
ATOM 1477 N N . VAL A 1 185 ? 8.963 5.806 -16.510 1.00 81.12 185 VAL A N 1
ATOM 1478 C CA . VAL A 1 185 ? 9.057 4.349 -16.316 1.00 81.12 185 VAL A CA 1
ATOM 1479 C C . VAL A 1 185 ? 8.178 3.601 -17.325 1.00 81.12 185 VAL A C 1
ATOM 1481 O O . VAL A 1 185 ? 8.648 2.654 -17.947 1.00 81.12 185 VAL A O 1
ATOM 1484 N N . ARG A 1 186 ? 6.947 4.064 -17.579 1.00 84.25 186 ARG A N 1
ATOM 1485 C CA . ARG A 1 186 ? 6.058 3.483 -18.604 1.00 84.25 186 ARG A CA 1
ATOM 1486 C C . ARG A 1 186 ? 6.634 3.578 -20.015 1.00 84.25 186 ARG A C 1
ATOM 1488 O O . ARG A 1 186 ? 6.532 2.620 -20.773 1.00 84.25 186 ARG A O 1
ATOM 1495 N N . ARG A 1 187 ? 7.270 4.701 -20.367 1.00 83.06 187 ARG A N 1
ATOM 1496 C CA . ARG A 1 187 ? 7.947 4.846 -21.671 1.00 83.06 187 ARG A CA 1
ATOM 1497 C C . ARG A 1 187 ? 9.122 3.881 -21.806 1.00 83.06 187 ARG A C 1
ATOM 1499 O O . ARG A 1 187 ? 9.268 3.259 -22.851 1.00 83.06 187 ARG A O 1
ATOM 1506 N N . PHE A 1 188 ? 9.920 3.724 -20.749 1.00 77.06 188 PHE A N 1
ATOM 1507 C CA . PHE A 1 188 ? 11.004 2.741 -20.732 1.00 77.06 188 PHE A CA 1
ATOM 1508 C C . PHE A 1 188 ? 10.483 1.304 -20.854 1.00 77.06 188 PHE A C 1
ATOM 1510 O O . PHE A 1 188 ? 11.011 0.545 -21.658 1.00 77.06 188 PHE A O 1
ATOM 1517 N N . ALA A 1 189 ? 9.419 0.945 -20.129 1.00 77.94 189 ALA A N 1
ATOM 1518 C CA . ALA A 1 189 ? 8.760 -0.356 -20.262 1.00 77.94 189 ALA A CA 1
ATOM 1519 C C . ALA A 1 189 ? 8.279 -0.631 -21.694 1.00 77.94 189 ALA A C 1
ATOM 1521 O O . ALA A 1 189 ? 8.510 -1.718 -22.219 1.00 77.94 189 ALA A O 1
ATOM 1522 N N . ALA A 1 190 ? 7.649 0.355 -22.341 1.00 80.94 190 ALA A N 1
ATOM 1523 C CA . ALA A 1 190 ? 7.199 0.222 -23.724 1.00 80.94 190 ALA A CA 1
ATOM 1524 C C . ALA A 1 190 ? 8.374 -0.040 -24.682 1.00 80.94 190 ALA A C 1
ATOM 1526 O O . ALA A 1 190 ? 8.304 -0.975 -25.476 1.00 80.94 190 ALA A O 1
ATOM 1527 N N . ALA A 1 191 ? 9.474 0.709 -24.541 1.00 78.38 191 ALA A N 1
ATOM 1528 C CA . ALA A 1 191 ? 10.678 0.518 -25.351 1.00 78.38 191 ALA A CA 1
ATOM 1529 C C . ALA A 1 191 ? 11.306 -0.873 -25.148 1.00 78.38 191 ALA A C 1
ATOM 1531 O O . ALA A 1 191 ? 11.656 -1.534 -26.118 1.00 78.38 191 ALA A O 1
ATOM 1532 N N . ILE A 1 192 ? 11.388 -1.355 -23.903 1.00 74.81 192 ILE A N 1
ATOM 1533 C CA . ILE A 1 192 ? 11.898 -2.702 -23.584 1.00 74.81 192 ILE A CA 1
ATOM 1534 C C . ILE A 1 192 ? 11.028 -3.798 -24.203 1.00 74.81 192 ILE A C 1
ATOM 1536 O O . ILE A 1 192 ? 11.536 -4.845 -24.599 1.00 74.81 192 ILE A O 1
ATOM 1540 N N . ARG A 1 193 ? 9.713 -3.587 -24.261 1.00 75.19 193 ARG A N 1
ATOM 1541 C CA . ARG A 1 193 ? 8.794 -4.544 -24.876 1.00 75.19 193 ARG A CA 1
ATOM 1542 C C . ARG A 1 193 ? 8.951 -4.582 -26.397 1.00 75.19 193 ARG A C 1
ATOM 1544 O O . ARG A 1 193 ? 8.895 -5.661 -26.977 1.00 75.19 193 ARG A O 1
ATOM 1551 N N . GLU A 1 194 ? 9.111 -3.421 -27.026 1.00 77.81 194 GLU A N 1
ATOM 1552 C CA . GLU A 1 194 ? 9.322 -3.303 -28.475 1.00 77.81 194 GLU A CA 1
ATOM 1553 C C . GLU A 1 194 ? 10.677 -3.871 -28.901 1.00 77.81 194 GLU A C 1
ATOM 1555 O O . GLU A 1 194 ? 10.763 -4.566 -29.913 1.00 77.81 194 GLU A O 1
ATOM 1560 N N . ASP A 1 195 ? 11.710 -3.630 -28.097 1.00 73.50 195 ASP A N 1
ATOM 1561 C CA . ASP A 1 195 ? 13.041 -4.176 -28.298 1.00 73.50 195 ASP A CA 1
ATOM 1562 C C . ASP A 1 195 ? 13.599 -4.762 -26.993 1.00 73.50 195 ASP A C 1
ATOM 1564 O O . ASP A 1 195 ? 14.296 -4.091 -26.219 1.00 73.50 195 ASP A O 1
ATOM 1568 N N . PRO A 1 196 ? 13.357 -6.061 -26.749 1.00 68.00 196 PRO A N 1
ATOM 1569 C CA . PRO A 1 196 ? 13.952 -6.743 -25.618 1.00 68.00 196 PRO A CA 1
ATOM 1570 C C . PRO A 1 196 ? 15.488 -6.687 -25.650 1.00 68.00 196 PRO A C 1
ATOM 1572 O O . PRO A 1 196 ? 16.108 -6.794 -24.591 1.00 68.00 196 PRO A O 1
ATOM 1575 N N . SER A 1 197 ? 16.154 -6.500 -26.793 1.00 64.00 197 SER A N 1
ATOM 1576 C CA . SER A 1 197 ? 17.622 -6.505 -26.838 1.00 64.00 197 SER A CA 1
ATOM 1577 C C . SER A 1 197 ? 18.271 -5.422 -25.961 1.00 64.00 197 SER A C 1
ATOM 1579 O O . SER A 1 197 ? 19.333 -5.685 -25.393 1.00 64.00 197 SER A O 1
ATOM 1581 N N . LEU A 1 198 ? 17.552 -4.318 -25.688 1.00 62.16 198 LEU A N 1
ATOM 1582 C CA . LEU A 1 198 ? 17.912 -3.218 -24.768 1.00 62.16 198 LEU A CA 1
ATOM 1583 C C . LEU A 1 198 ? 18.277 -3.660 -23.333 1.00 62.16 198 LEU A C 1
ATOM 1585 O O . LEU A 1 198 ? 18.766 -2.865 -22.519 1.00 62.16 198 LEU A O 1
ATOM 1589 N N . VAL A 1 199 ? 18.001 -4.923 -23.000 1.00 56.72 199 VAL A N 1
ATOM 1590 C CA . VAL A 1 199 ? 18.153 -5.495 -21.660 1.00 56.72 199 VAL A CA 1
ATOM 1591 C C . VAL A 1 199 ? 18.913 -6.830 -21.636 1.00 56.72 199 VAL A C 1
ATOM 1593 O O . VAL A 1 199 ? 19.156 -7.333 -20.543 1.00 56.72 199 VAL A O 1
ATOM 1596 N N . THR A 1 200 ? 19.271 -7.429 -22.786 1.00 45.25 200 THR A N 1
ATOM 1597 C CA . THR A 1 200 ? 19.919 -8.770 -22.843 1.00 45.25 200 THR A CA 1
ATOM 1598 C C . THR A 1 200 ? 21.414 -8.779 -23.081 1.00 45.25 200 THR A C 1
ATOM 1600 O O . THR A 1 200 ? 22.045 -9.775 -22.735 1.00 45.25 200 THR A O 1
ATOM 1603 N N . GLU A 1 201 ? 21.992 -7.742 -23.673 1.00 41.62 201 GLU A N 1
ATOM 1604 C CA . GLU A 1 201 ? 23.439 -7.702 -23.849 1.00 41.62 201 GLU A CA 1
ATOM 1605 C C . GLU A 1 201 ? 24.029 -6.701 -22.858 1.00 41.62 201 GLU A C 1
ATOM 1607 O O . GLU A 1 201 ? 23.654 -5.528 -22.883 1.00 41.62 201 GLU A O 1
ATOM 1612 N N . PRO A 1 202 ? 24.967 -7.112 -21.983 1.00 38.50 202 PRO A N 1
ATOM 1613 C CA . PRO A 1 202 ? 25.931 -6.173 -21.445 1.00 38.50 202 PRO A CA 1
ATOM 1614 C C . PRO A 1 202 ? 26.843 -5.798 -22.617 1.00 38.50 202 PRO A C 1
ATOM 1616 O O . PRO A 1 202 ? 27.952 -6.324 -22.743 1.00 38.50 202 PRO A O 1
ATOM 1619 N N . ASP A 1 203 ? 26.340 -4.975 -23.540 1.00 37.56 203 ASP A N 1
ATOM 1620 C CA . ASP A 1 203 ? 27.165 -4.467 -24.620 1.00 37.56 203 ASP A CA 1
ATOM 1621 C C . ASP A 1 203 ? 28.255 -3.624 -23.953 1.00 37.56 203 ASP A C 1
ATOM 1623 O O . ASP A 1 203 ? 28.005 -2.613 -23.302 1.00 37.56 203 ASP A O 1
ATOM 1627 N N . ARG A 1 204 ? 29.493 -4.120 -24.025 1.00 37.94 204 ARG A N 1
ATOM 1628 C CA . ARG A 1 204 ? 30.688 -3.389 -23.587 1.00 37.94 204 ARG A CA 1
ATOM 1629 C C . ARG A 1 204 ? 31.007 -2.226 -24.523 1.00 37.94 204 ARG A C 1
ATOM 1631 O O . ARG A 1 204 ? 32.010 -1.546 -24.311 1.00 37.94 204 ARG A O 1
ATOM 1638 N N . ARG A 1 205 ? 30.208 -2.005 -25.565 1.00 33.50 205 ARG A N 1
ATOM 1639 C CA . ARG A 1 205 ? 30.156 -0.712 -26.228 1.00 33.50 205 ARG A CA 1
ATOM 1640 C C . ARG A 1 205 ? 29.450 0.233 -25.275 1.00 33.50 205 ARG A C 1
ATOM 1642 O O . ARG A 1 205 ? 28.297 0.009 -24.926 1.00 33.50 205 ARG A O 1
ATOM 1649 N N . GLU A 1 206 ? 30.178 1.256 -24.831 1.00 38.28 206 GLU A N 1
ATOM 1650 C CA . GLU A 1 206 ? 29.567 2.463 -24.289 1.00 38.28 206 GLU A CA 1
ATOM 1651 C C . GLU A 1 206 ? 28.362 2.785 -25.170 1.00 38.28 206 GLU A C 1
ATOM 1653 O O . GLU A 1 206 ? 28.510 3.092 -26.353 1.00 38.28 206 GLU A O 1
ATOM 1658 N N . ILE A 1 207 ? 27.165 2.617 -24.609 1.00 41.03 207 ILE A N 1
ATOM 1659 C CA . ILE A 1 207 ? 25.979 3.248 -25.154 1.00 41.03 207 ILE A CA 1
ATOM 1660 C C . ILE A 1 207 ? 26.313 4.726 -25.037 1.00 41.03 207 ILE A C 1
ATOM 1662 O O . ILE A 1 207 ? 26.341 5.264 -23.927 1.00 41.03 207 ILE A O 1
ATOM 1666 N N . ASP A 1 208 ? 26.708 5.322 -26.158 1.00 41.25 208 ASP A N 1
ATOM 1667 C CA . ASP A 1 208 ? 27.130 6.707 -26.206 1.00 41.25 208 ASP A CA 1
ATOM 1668 C C . ASP A 1 208 ? 25.928 7.529 -25.752 1.00 41.25 208 ASP A C 1
ATOM 1670 O O . ASP A 1 208 ? 24.874 7.547 -26.394 1.00 41.25 208 ASP A O 1
ATOM 1674 N N . GLY A 1 209 ? 26.041 8.090 -24.548 1.00 39.34 209 GLY A N 1
ATOM 1675 C CA . GLY A 1 209 ? 24.905 8.662 -23.839 1.00 39.34 209 GLY A CA 1
ATOM 1676 C C . GLY A 1 209 ? 24.226 9.758 -24.651 1.00 39.34 209 GLY A C 1
ATOM 1677 O O . GLY A 1 209 ? 23.040 9.980 -24.469 1.00 39.34 209 GLY A O 1
ATOM 1678 N N . GLU A 1 210 ? 24.932 10.403 -25.576 1.00 36.44 210 GLU A N 1
ATOM 1679 C CA . GLU A 1 210 ? 24.433 11.540 -26.347 1.00 36.44 210 GLU A CA 1
ATOM 1680 C C . GLU A 1 210 ? 23.233 11.206 -27.259 1.00 36.44 210 GLU A C 1
ATOM 1682 O O . GLU A 1 210 ? 22.326 12.033 -27.352 1.00 36.44 210 GLU A O 1
ATOM 1687 N N . ASP A 1 211 ? 23.106 9.984 -27.795 1.00 38.81 211 ASP A N 1
ATOM 1688 C CA . ASP A 1 211 ? 21.979 9.622 -28.685 1.00 38.81 211 ASP A CA 1
ATOM 1689 C C . ASP A 1 21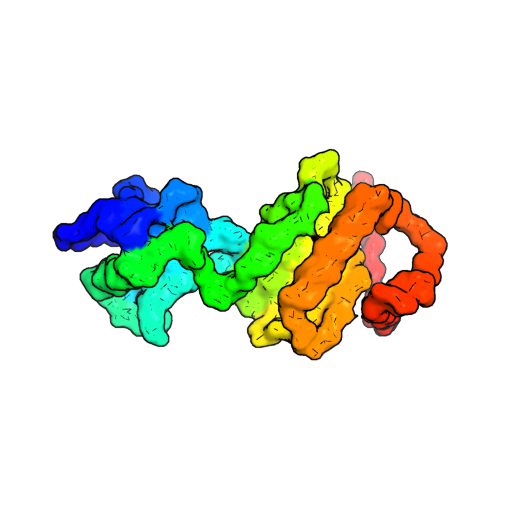1 ? 20.650 9.371 -27.938 1.00 38.81 211 ASP A C 1
ATOM 1691 O O . ASP A 1 211 ? 19.563 9.531 -28.498 1.00 38.81 211 ASP A O 1
ATOM 1695 N N . LEU A 1 212 ? 20.698 9.028 -26.643 1.00 42.34 212 LEU A N 1
ATOM 1696 C CA . LEU A 1 212 ? 19.499 8.864 -25.801 1.00 42.34 212 LEU A CA 1
ATOM 1697 C C . LEU A 1 212 ? 19.060 10.177 -25.122 1.00 42.34 212 LEU A C 1
ATOM 1699 O O . LEU A 1 212 ? 17.971 10.235 -24.538 1.00 42.34 212 LEU A O 1
ATOM 1703 N N . LEU A 1 213 ? 19.894 11.222 -25.187 1.00 42.09 213 LEU A N 1
ATOM 1704 C CA . LEU A 1 213 ? 19.752 12.458 -24.412 1.00 42.09 213 LEU A CA 1
ATOM 1705 C C . LEU A 1 213 ? 19.039 13.596 -25.122 1.00 42.09 213 LEU A C 1
ATOM 1707 O O . LEU A 1 213 ? 18.418 14.425 -24.454 1.00 42.09 213 LEU A O 1
ATOM 1711 N N . GLU A 1 214 ? 19.044 13.625 -26.452 1.00 39.34 214 GLU A N 1
ATOM 1712 C CA . GLU A 1 214 ? 18.333 14.679 -27.183 1.00 39.34 214 GLU A CA 1
ATOM 1713 C C . GLU A 1 214 ? 16.797 14.562 -27.062 1.00 39.34 214 GLU A C 1
ATOM 17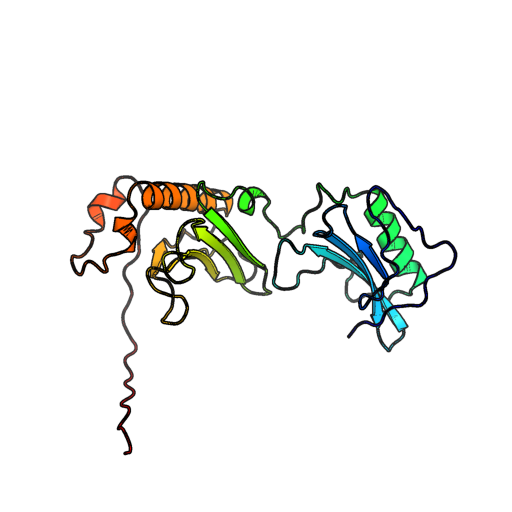15 O O . GLU A 1 214 ? 16.093 15.536 -27.317 1.00 39.34 214 GLU A O 1
ATOM 1720 N N . ASN A 1 215 ? 16.260 13.425 -26.580 1.00 42.47 215 ASN A N 1
ATOM 1721 C CA . ASN A 1 215 ? 14.821 13.225 -26.318 1.00 42.47 215 ASN A CA 1
ATOM 1722 C C . ASN A 1 215 ? 14.477 12.585 -24.945 1.00 42.47 215 ASN A C 1
ATOM 1724 O O . ASN A 1 215 ? 13.332 12.180 -24.712 1.00 42.47 215 ASN A O 1
ATOM 1728 N N . GLY A 1 216 ? 15.417 12.532 -23.992 1.00 32.47 216 GLY A N 1
ATOM 1729 C CA . GLY A 1 216 ? 15.189 12.024 -22.630 1.00 32.47 216 GLY A CA 1
ATOM 1730 C C . GLY A 1 216 ? 16.220 12.552 -21.611 1.00 32.47 216 GLY A C 1
ATOM 1731 O O . GLY A 1 216 ? 17.384 12.663 -21.960 1.00 32.47 216 GLY A O 1
ATOM 1732 N N . PRO A 1 217 ? 15.858 12.888 -20.349 1.00 29.84 217 PRO A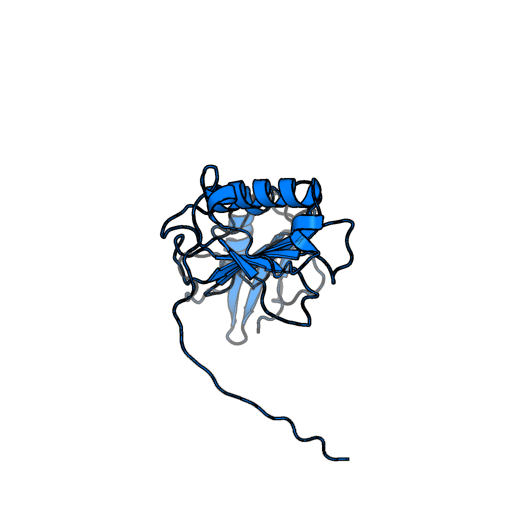 N 1
ATOM 1733 C CA . PRO A 1 217 ? 16.803 13.575 -19.453 1.00 29.84 217 PRO A CA 1
ATOM 1734 C C . PRO A 1 217 ? 17.897 12.701 -18.798 1.00 29.84 217 PRO A C 1
ATOM 1736 O O . PRO A 1 217 ? 17.696 11.506 -18.563 1.00 29.84 217 PRO A O 1
ATOM 1739 N N . THR A 1 218 ? 18.996 13.373 -18.441 1.00 31.23 218 THR A N 1
ATOM 1740 C CA . THR A 1 218 ? 20.421 12.978 -18.396 1.00 31.23 218 THR A CA 1
ATOM 1741 C C . THR A 1 218 ? 20.947 12.127 -17.225 1.00 31.23 218 THR A C 1
ATOM 1743 O O . THR A 1 218 ? 20.560 12.391 -16.088 1.00 31.23 218 THR A O 1
ATOM 1746 N N . PRO A 1 219 ? 21.872 11.153 -17.442 1.00 28.20 219 PRO A N 1
ATOM 1747 C CA . PRO A 1 219 ? 22.579 10.437 -16.381 1.00 28.20 219 PRO A CA 1
ATOM 1748 C C . PRO A 1 219 ? 23.849 11.178 -15.929 1.00 28.20 219 PRO A C 1
ATOM 1750 O O . PRO A 1 219 ? 24.612 11.719 -16.729 1.00 28.20 219 PRO A O 1
ATOM 1753 N N . SER A 1 220 ? 24.093 11.175 -14.617 1.00 32.41 220 SER A N 1
ATOM 1754 C CA . SER A 1 220 ? 25.322 11.696 -14.008 1.00 32.41 220 SER A CA 1
ATOM 1755 C C . SER A 1 220 ? 26.371 10.584 -13.903 1.00 32.41 220 SER A C 1
ATOM 1757 O O . SER A 1 220 ? 26.073 9.505 -13.399 1.00 32.41 220 SER A O 1
ATOM 1759 N N . ARG A 1 221 ? 27.609 10.852 -14.343 1.00 31.36 221 ARG A N 1
ATOM 1760 C CA . ARG A 1 221 ? 28.776 9.957 -14.195 1.00 31.36 221 ARG A CA 1
ATOM 1761 C C . ARG A 1 221 ? 29.026 9.562 -12.723 1.00 31.36 221 ARG A C 1
ATOM 1763 O O . ARG A 1 221 ? 28.918 10.427 -11.851 1.00 31.36 221 ARG A O 1
ATOM 1770 N N . PRO A 1 222 ? 29.474 8.324 -12.441 1.00 31.44 222 PRO A N 1
ATOM 1771 C CA . PRO A 1 222 ? 29.927 7.937 -11.108 1.00 31.44 222 PRO A CA 1
ATOM 1772 C C . PRO A 1 222 ? 31.213 8.692 -10.733 1.00 31.44 222 PRO A C 1
ATOM 1774 O O . PRO A 1 222 ? 32.176 8.728 -11.500 1.00 31.44 222 PRO A O 1
ATOM 1777 N N . GLN A 1 223 ? 31.234 9.300 -9.543 1.00 33.56 223 GLN A N 1
ATOM 1778 C CA . GLN A 1 223 ? 32.464 9.785 -8.916 1.00 33.56 223 GLN A CA 1
ATOM 1779 C C . GLN A 1 223 ? 33.152 8.629 -8.179 1.00 33.56 223 GLN A C 1
ATOM 1781 O O . GLN A 1 223 ? 32.529 7.888 -7.425 1.00 33.56 223 GLN A O 1
ATOM 1786 N N . ASN A 1 224 ? 34.448 8.485 -8.450 1.00 36.22 224 ASN A N 1
ATOM 1787 C CA . ASN A 1 224 ? 35.343 7.431 -7.981 1.00 36.22 224 ASN A CA 1
ATOM 1788 C C . ASN A 1 224 ? 35.419 7.282 -6.452 1.00 36.22 224 ASN A C 1
ATOM 1790 O O . ASN A 1 224 ? 35.504 8.276 -5.735 1.00 36.22 224 ASN A O 1
ATOM 1794 N N . GLY A 1 225 ? 35.637 6.035 -6.013 1.00 31.45 225 GLY A N 1
ATOM 1795 C CA . GLY A 1 225 ? 36.571 5.742 -4.924 1.00 31.45 225 GLY A CA 1
ATOM 1796 C C . GLY A 1 225 ? 36.027 4.902 -3.773 1.00 31.45 225 GLY A C 1
ATOM 1797 O O . GLY A 1 225 ? 35.697 5.461 -2.738 1.00 31.45 225 GLY A O 1
ATOM 1798 N N . GLN A 1 226 ? 36.058 3.571 -3.910 1.00 28.17 226 GLN A N 1
ATOM 1799 C CA . GLN A 1 226 ? 36.657 2.689 -2.898 1.00 28.17 226 GLN A CA 1
ATOM 1800 C C . GLN A 1 226 ? 36.857 1.271 -3.456 1.00 28.17 226 GLN A C 1
ATOM 1802 O O . GLN A 1 226 ? 35.920 0.542 -3.763 1.00 28.17 226 GLN A O 1
ATOM 1807 N N . THR A 1 227 ? 38.132 0.931 -3.615 1.00 28.47 227 THR A N 1
ATOM 1808 C CA . THR A 1 227 ? 38.676 -0.409 -3.828 1.00 28.47 227 THR A CA 1
ATOM 1809 C C . THR A 1 227 ? 38.788 -1.104 -2.474 1.00 28.47 227 THR A C 1
ATOM 1811 O O . THR A 1 227 ? 39.310 -0.476 -1.563 1.00 28.47 227 THR A O 1
ATOM 1814 N N . GLU A 1 228 ? 38.387 -2.374 -2.369 1.00 28.06 228 GLU A N 1
ATOM 1815 C CA . GLU A 1 228 ? 38.996 -3.420 -1.514 1.00 28.06 228 GLU A CA 1
ATOM 1816 C C . GLU A 1 228 ? 38.329 -4.769 -1.876 1.00 28.06 228 GLU A C 1
ATOM 1818 O O . GLU A 1 228 ? 37.143 -4.974 -1.652 1.00 28.06 228 GLU A O 1
ATOM 1823 N N . LEU A 1 229 ? 38.918 -5.570 -2.775 1.00 27.72 229 LEU A N 1
ATOM 1824 C CA . LEU A 1 229 ? 39.815 -6.707 -2.496 1.00 27.72 229 LEU A CA 1
ATOM 1825 C C . LEU A 1 229 ? 39.301 -7.681 -1.420 1.00 27.72 229 LEU A C 1
ATOM 1827 O O . LEU A 1 229 ? 39.588 -7.513 -0.243 1.00 27.72 229 LEU A O 1
ATOM 1831 N N . PHE A 1 230 ? 38.690 -8.789 -1.856 1.00 26.31 230 PHE A N 1
ATOM 1832 C CA . PHE A 1 230 ? 38.724 -10.052 -1.114 1.00 26.31 230 PHE A CA 1
ATOM 1833 C C . PHE A 1 230 ? 39.112 -11.202 -2.049 1.00 26.31 230 PHE A C 1
ATOM 1835 O O . PHE A 1 230 ? 38.354 -11.620 -2.923 1.00 26.31 230 PHE A O 1
ATOM 1842 N N . HIS A 1 231 ? 40.338 -11.689 -1.855 1.00 27.66 231 HIS A N 1
ATOM 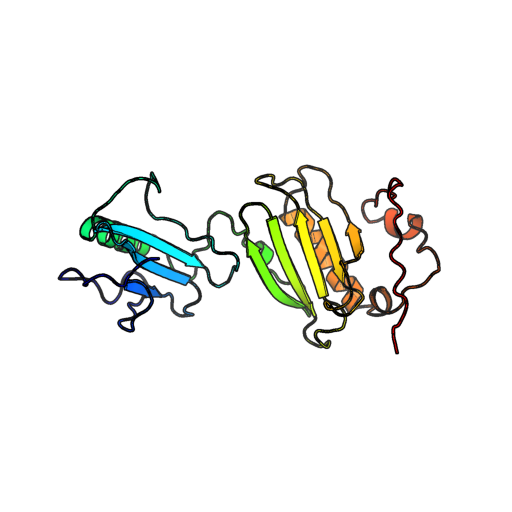1843 C CA . HIS A 1 231 ? 40.810 -12.984 -2.331 1.00 27.66 231 HIS A CA 1
ATOM 1844 C C . HIS A 1 231 ? 40.105 -14.095 -1.538 1.00 27.66 231 HIS A C 1
ATOM 1846 O O . HIS A 1 231 ? 40.149 -14.087 -0.311 1.00 27.66 231 HIS A O 1
ATOM 1852 N N . TYR A 1 232 ? 39.523 -15.078 -2.226 1.00 27.69 232 TYR A N 1
ATOM 1853 C CA . TYR A 1 232 ? 39.238 -16.390 -1.643 1.00 27.69 232 TYR A CA 1
ATOM 1854 C C . TYR A 1 232 ? 40.284 -17.381 -2.156 1.00 27.69 232 TYR A C 1
ATOM 1856 O O . TYR A 1 232 ? 40.256 -17.780 -3.321 1.00 27.69 232 TYR A O 1
ATOM 1864 N N . GLU A 1 233 ? 41.215 -17.776 -1.288 1.00 26.88 233 GLU A N 1
ATOM 1865 C CA . GLU A 1 233 ? 41.976 -19.009 -1.481 1.00 26.88 233 GLU A CA 1
ATOM 1866 C C . GLU A 1 233 ? 41.062 -20.202 -1.176 1.00 26.88 233 GLU A C 1
ATOM 1868 O O . GLU A 1 233 ? 40.429 -20.284 -0.123 1.00 26.88 233 GLU A O 1
ATOM 1873 N N . ARG A 1 234 ? 40.975 -21.126 -2.137 1.00 28.58 234 ARG A N 1
ATOM 1874 C CA . ARG A 1 234 ? 40.355 -22.441 -1.963 1.00 28.58 234 ARG A CA 1
ATOM 1875 C C . ARG A 1 234 ? 41.219 -23.274 -1.023 1.00 28.58 234 ARG A C 1
ATOM 1877 O O . ARG A 1 234 ? 42.373 -23.538 -1.345 1.00 28.58 234 ARG A O 1
ATOM 1884 N N . VAL A 1 235 ? 40.626 -23.775 0.054 1.00 33.62 235 VAL A N 1
ATOM 1885 C CA . VAL A 1 235 ? 41.157 -24.939 0.768 1.00 33.62 235 VAL A CA 1
ATOM 1886 C C . VAL A 1 235 ? 40.470 -26.179 0.197 1.00 33.62 235 VAL A C 1
ATOM 1888 O O . VAL A 1 235 ? 39.243 -26.276 0.215 1.00 33.62 235 VAL A O 1
ATOM 1891 N N . SER A 1 236 ? 41.276 -27.065 -0.387 1.00 55.31 236 SER A N 1
ATOM 1892 C CA . SER A 1 236 ? 40.947 -28.460 -0.708 1.00 55.31 236 SER A CA 1
ATOM 1893 C C . SER A 1 236 ? 40.994 -29.333 0.534 1.00 55.31 236 SER A C 1
ATOM 1895 O O . SER A 1 236 ? 41.949 -29.118 1.316 1.00 55.31 236 SER A O 1
#

Radius of gyration: 22.98 Å; chains: 1; bounding box: 66×46×58 Å

Foldseek 3Di:
DWAADDDDPPQDCDAQQWGWDPPDDRFGWTAHPVRQKIWGWTADPVQFIWIWIHGNLADADDTDTQDPDPPDGDHRVVRSVSSRVVSNVDHRVPDDDPPDDCVLVVAAPQWDFPHFYDHQFWTKTKIDRNPDPLFAKIWIWIAGGHPFLFWTWTFIDLGGPVPDDGDGPDTDGGNDHVNVVSVVVNVVVVVCVVPVVVRHDPPPPPPPQVVVPVPDPDDDDDDDDDDDDDDDDDDD

Sequence (236 aa):
MGITPELPEGTPHEVGGWSFDPEPYNGAAWFGDDRRVSVAVFTSLDDTAFAKVFDERVSGGYTYILGEDPEQEIDLDEAFEKGVSWMKTHDPENWHHPRVDPAVFDVPDGYDLAHYGLGQREVTIRYALRDFPDELRAMKVRINGFDSTDNWTVEINRTPITVGHGEEIWKPEKGTPLSKVLTRVRRFAAAIREDPSLVTEPDRREIDGEDLLENGPTPSRPQNGQTELFHYERVS

Organism: NCBI:txid1033806

pLDDT: mean 70.43, std 20.5, range [26.31, 96.62]